Protein AF-A0A8U0QDJ1-F1 (afdb_monomer_lite)

Structure (mmCIF, N/CA/C/O backbone):
data_AF-A0A8U0QDJ1-F1
#
_entry.id   AF-A0A8U0QDJ1-F1
#
loop_
_atom_site.group_PDB
_atom_site.id
_atom_site.type_symbol
_atom_site.label_atom_id
_atom_site.label_alt_id
_atom_site.label_comp_id
_atom_site.label_asym_id
_atom_site.label_entity_id
_atom_site.label_seq_id
_atom_site.pdbx_PDB_ins_code
_atom_site.Cartn_x
_atom_site.Cartn_y
_atom_site.Cartn_z
_atom_site.occupancy
_atom_site.B_iso_or_equiv
_atom_site.auth_seq_id
_atom_site.auth_comp_id
_atom_site.auth_asym_id
_atom_site.auth_atom_id
_atom_site.pdbx_PDB_model_num
ATOM 1 N N . MET A 1 1 ? 39.108 39.562 35.657 1.00 38.69 1 MET A N 1
ATOM 2 C CA . MET A 1 1 ? 38.488 40.676 36.400 1.00 38.69 1 MET A CA 1
ATOM 3 C C . MET A 1 1 ? 37.030 40.335 36.586 1.00 38.69 1 MET A C 1
ATOM 5 O O . MET A 1 1 ? 36.325 40.160 35.603 1.00 38.69 1 MET A O 1
ATOM 9 N N . ALA A 1 2 ? 36.648 40.115 37.837 1.00 28.58 2 ALA A N 1
ATOM 10 C CA . ALA A 1 2 ? 35.286 39.839 38.248 1.00 28.58 2 ALA A CA 1
ATOM 11 C C . ALA A 1 2 ? 34.437 41.112 38.146 1.00 28.58 2 ALA A C 1
ATOM 13 O O . ALA A 1 2 ? 34.937 42.182 38.483 1.00 28.58 2 ALA A O 1
ATOM 14 N N . GLN A 1 3 ? 33.166 40.976 37.775 1.00 29.86 3 GLN A N 1
ATOM 15 C CA . GLN A 1 3 ? 32.087 41.656 38.486 1.00 29.86 3 GLN A CA 1
ATOM 16 C C . GLN A 1 3 ? 30.748 40.959 38.220 1.00 29.86 3 GLN A C 1
ATOM 18 O O . GLN A 1 3 ? 30.237 40.890 37.107 1.00 29.86 3 GLN A O 1
ATOM 23 N N . THR A 1 4 ? 30.252 40.400 39.314 1.00 30.34 4 THR A N 1
ATOM 24 C CA . THR A 1 4 ? 28.902 39.952 39.630 1.00 30.34 4 THR A CA 1
ATOM 25 C C . THR A 1 4 ? 27.844 41.020 39.362 1.00 30.34 4 THR A C 1
ATOM 27 O O . THR A 1 4 ? 28.075 42.198 39.622 1.00 30.34 4 THR A O 1
ATOM 30 N N . ASN A 1 5 ? 26.642 40.588 38.976 1.00 30.61 5 ASN A N 1
ATOM 31 C CA . ASN A 1 5 ? 25.417 41.192 39.496 1.00 30.61 5 ASN A CA 1
ATOM 32 C C . ASN A 1 5 ? 24.260 40.189 39.439 1.00 30.61 5 ASN A C 1
ATOM 34 O O . ASN A 1 5 ? 23.641 39.968 38.400 1.00 30.61 5 ASN A O 1
ATOM 38 N N . GLU A 1 6 ? 23.986 39.594 40.596 1.00 30.75 6 GLU A N 1
ATOM 39 C CA . GLU A 1 6 ? 22.695 39.009 40.932 1.00 30.75 6 GLU A CA 1
ATOM 40 C C . GLU A 1 6 ? 21.645 40.125 41.014 1.00 30.75 6 GLU A C 1
ATOM 42 O O . GLU A 1 6 ? 21.871 41.156 41.650 1.00 30.75 6 GLU A O 1
ATOM 47 N N . ARG A 1 7 ? 20.461 39.907 40.432 1.00 31.98 7 ARG A N 1
ATOM 48 C CA . ARG A 1 7 ? 19.235 40.591 40.860 1.00 31.98 7 ARG A CA 1
ATOM 49 C C . ARG A 1 7 ? 18.082 39.600 40.948 1.00 31.98 7 ARG A C 1
ATOM 51 O O . ARG A 1 7 ? 17.528 39.171 39.9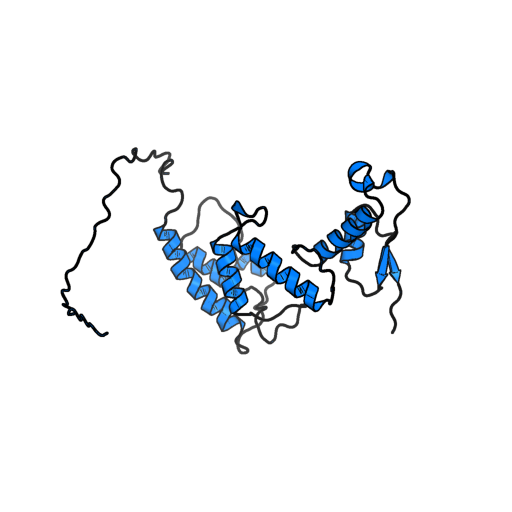45 1.00 31.98 7 ARG A O 1
ATOM 58 N N . GLN A 1 8 ? 17.814 39.255 42.204 1.00 30.45 8 GLN A N 1
ATOM 59 C CA . GLN A 1 8 ? 16.547 38.913 42.847 1.00 30.45 8 GLN A CA 1
ATOM 60 C C . GLN A 1 8 ? 15.345 38.578 41.955 1.00 30.45 8 GLN A C 1
ATOM 62 O O . GLN A 1 8 ? 14.732 39.427 41.311 1.00 30.45 8 GLN A O 1
ATOM 67 N N . ILE A 1 9 ? 14.961 37.313 42.097 1.00 30.19 9 ILE A N 1
ATOM 68 C CA . ILE A 1 9 ? 13.624 36.757 41.929 1.00 30.19 9 ILE A CA 1
ATOM 69 C C . ILE A 1 9 ? 12.673 37.497 42.879 1.00 30.19 9 ILE A C 1
ATOM 71 O O . ILE A 1 9 ? 12.895 37.486 44.087 1.00 30.19 9 ILE A O 1
ATOM 75 N N . ASN A 1 10 ? 11.612 38.101 42.342 1.00 28.48 10 ASN A N 1
ATOM 76 C CA . ASN A 1 10 ? 10.423 38.444 43.114 1.00 28.48 10 ASN A CA 1
ATOM 77 C C . ASN A 1 10 ? 9.193 37.858 42.422 1.00 28.48 10 ASN A C 1
ATOM 79 O O . ASN A 1 10 ? 8.868 38.178 41.280 1.00 28.48 10 ASN A O 1
ATOM 83 N N . ASP A 1 11 ? 8.554 36.977 43.173 1.00 30.64 11 ASP A N 1
ATOM 84 C CA . ASP A 1 11 ? 7.290 36.314 42.923 1.00 30.64 11 ASP A CA 1
ATOM 85 C C . ASP A 1 11 ? 6.138 37.328 43.022 1.00 30.64 11 ASP A C 1
ATOM 87 O O . ASP A 1 11 ? 6.005 38.024 44.027 1.00 30.64 11 ASP A O 1
ATOM 91 N N . THR A 1 12 ? 5.304 37.423 41.986 1.00 29.45 12 THR A N 1
ATOM 92 C CA . THR A 1 12 ? 3.925 37.916 42.123 1.00 29.45 12 THR A CA 1
ATOM 93 C C . THR A 1 12 ? 3.025 37.177 41.143 1.00 29.45 12 THR A C 1
ATOM 95 O O . THR A 1 12 ? 2.909 37.502 39.963 1.00 29.45 12 THR A O 1
ATOM 98 N N . SER A 1 13 ? 2.337 36.170 41.671 1.00 31.56 13 SER A N 1
ATOM 99 C CA . SER A 1 13 ? 1.092 35.674 41.101 1.00 31.56 13 SER A CA 1
ATOM 100 C C . SER A 1 13 ? 0.100 36.829 40.872 1.00 31.56 13 SER A C 1
ATOM 102 O O . SER A 1 13 ? -0.292 37.529 41.804 1.00 31.56 13 SER A O 1
ATOM 104 N N . SER A 1 14 ? -0.354 37.026 39.633 1.00 29.84 14 SER A N 1
ATOM 105 C CA . SER A 1 14 ? -1.680 37.593 39.384 1.00 29.84 14 SER A CA 1
ATOM 106 C C . SER A 1 14 ? -2.225 37.089 38.049 1.00 29.84 14 SER A C 1
ATOM 108 O O . SER A 1 14 ? -1.542 37.053 37.027 1.00 29.84 14 SER A O 1
ATOM 110 N N . LYS A 1 15 ? -3.465 36.609 38.109 1.00 38.62 15 LYS A N 1
ATOM 111 C CA . LYS A 1 15 ? -4.255 36.066 37.009 1.00 38.62 15 LYS A CA 1
ATOM 112 C C . LYS A 1 15 ? -4.403 37.109 35.897 1.00 38.62 15 LYS A C 1
ATOM 114 O O . LYS A 1 15 ? -4.993 38.157 36.131 1.00 38.62 15 LYS A O 1
ATOM 119 N N . ALA A 1 16 ? -3.985 36.771 34.682 1.00 29.72 16 ALA A N 1
ATOM 120 C CA . ALA A 1 16 ? -4.406 37.468 33.472 1.00 29.72 16 ALA A CA 1
ATOM 121 C C . ALA A 1 16 ? -5.150 36.479 32.568 1.00 29.72 16 ALA A C 1
ATOM 123 O O . ALA A 1 16 ? -4.574 35.831 31.699 1.00 29.72 16 ALA A O 1
ATOM 124 N N . SER A 1 17 ? -6.456 36.344 32.802 1.00 31.66 17 SER A N 1
ATOM 125 C CA . SER A 1 17 ? -7.388 35.810 31.812 1.00 31.66 17 SER A CA 1
ATOM 126 C C . SER A 1 17 ? -7.501 36.833 30.680 1.00 31.66 17 SER A C 1
ATOM 128 O O . SER A 1 17 ? -8.311 37.758 30.749 1.00 31.66 17 SER A O 1
ATOM 130 N N . ALA A 1 18 ? -6.655 36.712 29.660 1.00 31.53 18 ALA A N 1
ATOM 131 C CA . ALA A 1 18 ? -6.810 37.479 28.435 1.00 31.53 18 ALA A CA 1
ATOM 132 C C . ALA A 1 18 ? -8.007 36.907 27.659 1.00 31.53 18 ALA A C 1
ATOM 134 O O . ALA A 1 18 ? -7.906 35.869 27.008 1.00 31.53 18 ALA A O 1
ATOM 135 N N . SER A 1 19 ? -9.164 37.564 27.769 1.00 33.34 19 SER A N 1
ATOM 136 C CA . SER A 1 19 ? -10.301 37.310 26.889 1.00 33.34 19 SER A CA 1
ATOM 137 C C . SER A 1 19 ? -9.887 37.652 25.457 1.00 33.34 19 SER A C 1
ATOM 139 O O . SER A 1 19 ? -9.586 38.811 25.161 1.00 33.34 19 SER A O 1
ATOM 141 N N . LEU A 1 20 ? -9.865 36.654 24.576 1.00 35.28 20 LEU A N 1
ATOM 142 C CA . LEU A 1 20 ? -9.722 36.856 23.137 1.00 35.28 20 LEU A CA 1
ATOM 143 C C . LEU A 1 20 ? -10.878 37.743 22.659 1.00 35.28 20 LEU A C 1
ATOM 145 O O . LEU A 1 20 ? -12.039 37.341 22.697 1.00 35.28 20 LEU A O 1
ATOM 149 N N . ALA A 1 21 ? -10.557 38.973 22.265 1.00 36.38 21 ALA A N 1
ATOM 150 C CA . ALA A 1 21 ? -11.516 39.900 21.687 1.00 36.38 21 ALA A CA 1
ATOM 151 C C . ALA A 1 21 ? -12.054 39.328 20.366 1.00 36.38 21 ALA A C 1
ATOM 153 O O . ALA A 1 21 ? -11.279 38.958 19.482 1.00 36.38 21 ALA A O 1
ATOM 154 N N . GLU A 1 22 ? -13.380 39.256 20.228 1.00 37.47 22 GLU A N 1
ATOM 155 C CA . GLU A 1 22 ? -14.024 38.810 18.992 1.00 37.47 22 GLU A CA 1
ATOM 156 C C . GLU A 1 22 ? -13.718 39.774 17.829 1.00 37.47 22 GLU A C 1
ATOM 158 O O . GLU A 1 22 ? -13.806 40.998 17.996 1.00 37.47 22 GLU A O 1
ATOM 163 N N . PRO A 1 23 ? -13.390 39.266 16.627 1.00 40.38 23 PRO A N 1
ATOM 164 C CA . PRO A 1 23 ? -13.125 40.119 15.480 1.00 40.38 23 PRO A CA 1
ATOM 165 C C . PRO A 1 23 ? -14.422 40.805 15.024 1.00 40.38 23 PRO A C 1
ATOM 167 O O . PRO A 1 23 ? -15.365 40.165 14.552 1.00 40.38 23 PRO A O 1
ATOM 170 N N . LYS A 1 24 ? -14.456 42.137 15.153 1.00 44.75 24 LYS A N 1
ATOM 171 C CA . LYS A 1 24 ? -15.511 43.005 14.615 1.00 44.75 24 LYS A CA 1
ATOM 172 C C . LYS A 1 24 ? -15.538 42.895 13.087 1.00 44.75 24 LYS A C 1
ATOM 174 O O . LYS A 1 24 ? -14.598 43.332 12.430 1.00 44.75 24 LYS A O 1
ATOM 179 N N . GLY A 1 25 ? -16.625 42.348 12.534 1.00 52.59 25 GLY A N 1
ATOM 180 C CA . GLY A 1 25 ? -16.891 42.370 11.087 1.00 52.59 25 GLY A CA 1
ATOM 181 C C . GLY A 1 25 ? -17.417 41.083 10.442 1.00 52.59 25 GLY A C 1
ATOM 182 O O . GLY A 1 25 ? -17.258 40.925 9.233 1.00 52.59 25 GLY A O 1
ATOM 183 N N . LYS A 1 26 ? -18.037 40.148 11.176 1.00 52.38 26 LYS A N 1
ATOM 184 C CA . LYS A 1 26 ? -18.667 38.978 10.537 1.00 52.38 26 LYS A CA 1
ATOM 185 C C . LYS A 1 26 ? -19.961 39.398 9.828 1.00 52.38 26 LYS A C 1
ATOM 187 O O . LYS A 1 26 ? -20.890 39.880 10.471 1.00 52.38 26 LYS A O 1
ATOM 192 N N . ARG A 1 27 ? -20.018 39.221 8.499 1.00 60.12 27 ARG A N 1
ATOM 193 C CA . ARG A 1 27 ? -21.285 39.246 7.742 1.00 60.12 27 ARG A CA 1
ATOM 194 C C . ARG A 1 27 ? -22.266 38.270 8.418 1.00 60.12 27 ARG A C 1
ATOM 196 O O . ARG A 1 27 ? -21.812 37.213 8.861 1.00 60.12 27 ARG A O 1
ATOM 203 N N . PRO A 1 28 ? -23.566 38.595 8.518 1.00 65.88 28 PRO A N 1
ATOM 204 C CA . PRO A 1 28 ? -24.535 37.689 9.122 1.00 65.88 28 PRO A CA 1
ATOM 205 C C . PRO A 1 28 ? -24.526 36.332 8.394 1.00 65.88 28 PRO A C 1
ATOM 207 O O . PRO A 1 28 ? -24.300 36.300 7.177 1.00 65.88 28 PRO A O 1
ATOM 210 N N . PRO A 1 29 ? -24.721 35.214 9.118 1.00 67.38 29 PRO A N 1
ATOM 211 C CA . PRO A 1 29 ? -24.757 33.886 8.519 1.00 67.38 29 PRO A CA 1
ATOM 212 C C . PRO A 1 29 ? -25.844 33.839 7.440 1.00 67.38 29 PRO A C 1
ATOM 214 O O . PRO A 1 29 ? -27.005 34.140 7.711 1.00 67.38 29 PRO A O 1
ATOM 217 N N . VAL A 1 30 ? -25.465 33.487 6.208 1.00 78.75 30 VAL A N 1
ATOM 218 C CA . VAL A 1 30 ? -26.450 33.164 5.170 1.00 78.75 30 VAL A CA 1
ATOM 219 C C . VAL A 1 30 ? -26.949 31.765 5.471 1.00 78.75 30 VAL A C 1
ATOM 221 O O . VAL A 1 30 ? -26.174 30.811 5.432 1.00 78.75 30 VAL A O 1
ATOM 224 N N . LEU A 1 31 ? -28.228 31.680 5.816 1.00 74.19 31 LEU A N 1
ATOM 225 C CA . LEU A 1 31 ? -28.931 30.435 6.070 1.00 74.19 31 LEU A CA 1
ATOM 226 C C . LEU A 1 31 ? -29.759 30.091 4.836 1.00 74.19 31 LEU A C 1
ATOM 228 O O . LEU A 1 31 ? -30.580 30.900 4.403 1.00 74.19 31 LEU A O 1
ATOM 232 N N . VAL A 1 32 ? -29.553 28.899 4.289 1.00 69.25 32 VAL A N 1
ATOM 233 C CA . VAL A 1 32 ? -30.436 28.300 3.282 1.00 69.25 32 VAL A CA 1
ATOM 234 C C . VAL A 1 32 ? -30.860 26.951 3.836 1.00 69.25 32 VAL A C 1
ATOM 236 O O . VAL A 1 32 ? -30.006 26.147 4.197 1.00 69.25 32 VAL A O 1
ATOM 239 N N . ASP A 1 33 ? -32.167 26.760 4.019 1.00 75.81 33 ASP A N 1
ATOM 240 C CA . ASP A 1 33 ? -32.758 25.536 4.583 1.00 75.81 33 ASP A CA 1
ATOM 241 C C . ASP A 1 33 ? -32.146 25.097 5.931 1.00 75.81 33 ASP A C 1
ATOM 243 O O . ASP A 1 33 ? -31.997 23.915 6.225 1.00 75.81 33 ASP A O 1
ATOM 247 N N . GLY A 1 34 ? -31.768 26.069 6.773 1.00 66.00 34 GLY A N 1
ATOM 248 C CA . GLY A 1 34 ? -31.15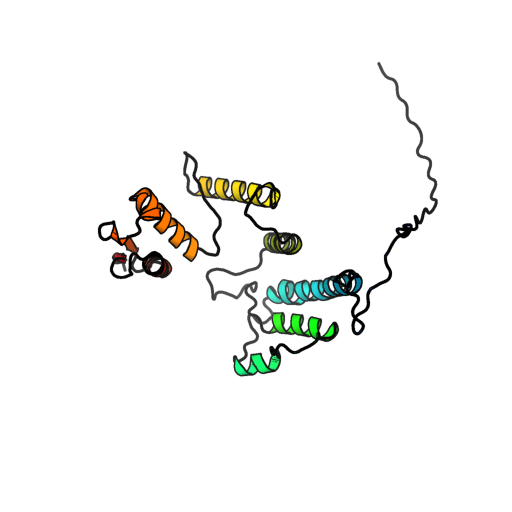3 25.825 8.087 1.00 66.00 34 GLY A CA 1
ATOM 249 C C . GLY A 1 34 ? -29.639 25.582 8.059 1.00 66.00 34 GLY A C 1
ATOM 250 O O . GLY A 1 34 ? -29.026 25.469 9.119 1.00 66.00 34 GLY A O 1
ATOM 251 N N . VAL A 1 35 ? -29.012 25.571 6.880 1.00 63.59 35 VAL A N 1
ATOM 252 C CA . VAL A 1 35 ? -27.567 25.378 6.708 1.00 63.59 35 VAL A CA 1
ATOM 253 C C . VAL A 1 35 ? -26.865 26.725 6.573 1.00 63.59 35 VAL A C 1
ATOM 255 O O . VAL A 1 35 ? -27.237 27.559 5.746 1.00 63.59 35 VAL A O 1
ATOM 258 N N . THR A 1 36 ? -25.821 26.948 7.379 1.00 71.00 36 THR A N 1
ATOM 259 C CA . THR A 1 36 ? -25.014 28.173 7.301 1.00 71.00 36 THR A CA 1
ATOM 260 C C . THR A 1 36 ? -24.022 28.077 6.142 1.00 71.00 36 THR A C 1
ATOM 262 O O . THR A 1 36 ? -22.965 27.471 6.276 1.00 71.00 36 THR A O 1
ATOM 265 N N . LEU A 1 37 ? -24.326 28.723 5.016 1.00 75.69 37 LEU A N 1
ATOM 266 C CA . LEU A 1 37 ? -23.497 28.688 3.802 1.00 75.69 37 LEU A CA 1
ATOM 267 C C . LEU A 1 37 ? -22.189 29.485 3.918 1.00 75.69 37 LEU A C 1
ATOM 269 O O . LEU A 1 37 ? -21.242 29.238 3.178 1.00 75.69 37 LEU A O 1
ATOM 273 N N . ASN A 1 38 ? -22.127 30.434 4.854 1.00 75.25 38 ASN A N 1
ATOM 274 C CA . ASN A 1 38 ? -20.967 31.313 5.055 1.00 75.25 38 ASN A CA 1
ATOM 275 C C . ASN A 1 38 ? -20.217 31.011 6.365 1.00 75.25 38 ASN A C 1
ATOM 277 O O . ASN A 1 38 ? -19.445 31.845 6.843 1.00 75.25 38 ASN A O 1
ATOM 281 N N . GLY A 1 39 ? -20.533 29.884 7.004 1.00 65.56 39 GLY A N 1
ATOM 282 C CA . GLY A 1 39 ? -19.961 29.453 8.276 1.00 65.56 39 GLY A CA 1
ATOM 283 C C . GLY A 1 39 ? -18.760 28.535 8.060 1.00 65.56 39 GLY A C 1
ATOM 284 O O . GLY A 1 39 ? -18.516 28.106 6.932 1.00 65.56 39 GLY A O 1
ATOM 285 N N . PRO A 1 40 ? -17.988 28.224 9.115 1.00 64.88 40 PRO A N 1
ATOM 286 C CA . PRO A 1 40 ? -17.016 27.141 9.029 1.00 64.88 40 PRO A CA 1
ATOM 287 C C . PRO A 1 40 ? -17.740 25.853 8.614 1.00 64.88 40 PRO A C 1
ATOM 289 O O . PRO A 1 40 ? -18.789 25.523 9.160 1.00 64.88 40 PRO A O 1
ATOM 292 N N . THR A 1 41 ? -17.182 25.139 7.639 1.00 68.94 41 THR A N 1
ATOM 293 C CA . THR A 1 41 ? -17.747 23.890 7.099 1.00 68.94 41 THR A CA 1
ATOM 294 C C . THR A 1 41 ? -17.689 22.720 8.083 1.00 68.94 41 THR A C 1
ATOM 296 O O . THR A 1 41 ? -18.269 21.675 7.812 1.00 68.94 41 THR A O 1
ATOM 299 N N . LEU A 1 42 ? -16.990 22.883 9.210 1.00 78.06 42 LEU A N 1
ATOM 300 C CA . LEU A 1 42 ? -16.806 21.877 10.250 1.00 78.06 42 LEU A CA 1
ATOM 301 C C . LEU A 1 42 ? -17.120 22.483 11.622 1.00 78.06 42 LEU A C 1
ATOM 303 O O . LEU A 1 42 ? -16.590 23.547 11.962 1.00 78.06 42 LEU A O 1
ATOM 307 N N . ASP A 1 43 ? -17.923 21.787 12.428 1.00 84.12 43 ASP A N 1
ATOM 308 C CA . ASP A 1 43 ? -18.013 22.078 13.858 1.00 84.12 43 ASP A CA 1
ATOM 309 C C . ASP A 1 43 ? -16.745 21.562 14.552 1.00 84.12 43 ASP A C 1
ATOM 311 O O . ASP A 1 43 ? -16.527 20.361 14.724 1.00 84.12 43 ASP A O 1
ATOM 315 N N . ILE A 1 44 ? -15.876 22.498 14.936 1.00 85.69 44 ILE A N 1
ATOM 316 C CA . ILE A 1 44 ? -14.584 22.200 15.562 1.00 85.69 44 ILE A CA 1
ATOM 317 C C . ILE A 1 44 ? -14.770 21.459 16.894 1.00 85.69 44 ILE A C 1
ATOM 319 O O . ILE A 1 44 ? -13.970 20.586 17.217 1.00 85.69 44 ILE A O 1
ATOM 323 N N . ARG A 1 45 ? -15.820 21.767 17.667 1.00 87.12 45 ARG A N 1
ATOM 324 C CA . ARG A 1 45 ? -16.035 21.143 18.982 1.00 87.12 45 ARG A CA 1
ATOM 325 C C . ARG A 1 45 ? -16.472 19.695 18.838 1.00 87.12 45 ARG A C 1
ATOM 327 O O . ARG A 1 45 ? -15.989 18.844 19.583 1.00 87.12 45 ARG A O 1
ATOM 334 N N . GLU A 1 46 ? -17.356 19.416 17.883 1.00 88.00 46 GLU A N 1
ATOM 335 C CA . GLU A 1 46 ? -17.764 18.043 17.575 1.00 88.00 46 GLU A CA 1
ATOM 336 C C . GLU A 1 46 ? -16.576 17.224 17.056 1.00 88.00 46 GLU A C 1
ATOM 338 O O . GLU A 1 46 ? -16.337 16.117 17.540 1.00 88.00 46 GLU A O 1
ATOM 343 N N . ALA A 1 47 ? -15.763 17.799 16.162 1.00 89.75 47 ALA A N 1
ATOM 344 C CA . ALA A 1 47 ? -14.552 17.151 15.661 1.00 89.75 47 ALA A CA 1
ATOM 345 C C . ALA A 1 47 ? -13.541 16.842 16.783 1.00 89.75 47 ALA A C 1
ATOM 347 O O . ALA A 1 47 ? -13.028 15.725 16.873 1.00 89.75 47 ALA A O 1
ATOM 348 N N . GLU A 1 48 ? -13.282 17.798 17.681 1.00 93.19 48 GLU A N 1
ATOM 349 C CA . GLU A 1 48 ? -12.417 17.586 18.847 1.00 93.19 48 GLU A CA 1
ATOM 350 C C . GLU A 1 48 ? -12.964 16.512 19.795 1.00 93.19 48 GLU A C 1
ATOM 352 O O . GLU A 1 48 ? -12.190 15.712 20.326 1.00 93.19 48 GLU A O 1
ATOM 357 N N . SER A 1 49 ? -14.283 16.480 20.018 1.00 94.88 49 SER A N 1
ATOM 358 C CA . SER A 1 49 ? -14.918 15.445 20.839 1.00 94.88 49 SER A CA 1
ATOM 359 C C . SER A 1 49 ? -14.745 14.067 20.212 1.00 94.88 49 SER A C 1
ATOM 361 O O . SER A 1 49 ? -14.383 13.121 20.906 1.00 94.88 49 SER A O 1
ATOM 363 N N . PHE A 1 50 ? -14.941 13.949 18.898 1.00 96.19 50 PHE A N 1
ATOM 364 C CA . PHE A 1 50 ? -14.762 12.685 18.191 1.00 96.19 50 PHE A CA 1
ATOM 365 C C . PHE A 1 50 ? -13.334 12.160 18.298 1.00 96.19 50 PHE A C 1
ATOM 367 O O . PHE A 1 50 ? -13.137 11.011 18.688 1.00 96.19 50 PHE A O 1
ATOM 374 N N . LEU A 1 51 ? -12.331 13.001 18.042 1.00 96.31 51 LEU A N 1
ATOM 375 C CA . LEU A 1 51 ? -10.930 12.594 18.171 1.00 96.31 51 LEU A CA 1
ATOM 376 C C . LEU A 1 51 ? -10.586 12.170 19.605 1.00 96.31 51 LEU A C 1
ATOM 378 O O . LEU A 1 51 ? -9.902 11.165 19.808 1.00 96.31 51 LEU A O 1
ATOM 382 N N . ARG A 1 52 ? -11.087 12.905 20.605 1.00 97.12 52 ARG A N 1
ATOM 383 C CA . ARG A 1 52 ? -10.882 12.595 22.026 1.00 97.12 52 ARG A CA 1
ATOM 384 C C . ARG A 1 52 ? -11.470 11.244 22.418 1.00 97.12 52 ARG A C 1
ATOM 386 O O . ARG A 1 52 ? -10.839 10.531 23.194 1.00 97.12 52 ARG A O 1
ATOM 393 N N . ASP A 1 53 ? -12.637 10.902 21.883 1.00 98.00 53 ASP A N 1
ATOM 394 C CA . ASP A 1 53 ? -13.360 9.687 22.253 1.00 98.00 53 ASP A CA 1
ATOM 395 C C . ASP A 1 53 ? -12.922 8.469 21.425 1.00 98.00 53 ASP A C 1
ATOM 397 O O . ASP A 1 53 ? -12.880 7.356 21.948 1.00 98.00 53 ASP A O 1
ATOM 401 N N . ALA A 1 54 ? -12.547 8.660 20.157 1.00 98.00 54 ALA A N 1
ATOM 402 C CA . ALA A 1 54 ? -12.130 7.585 19.257 1.00 98.00 54 ALA A CA 1
ATOM 403 C C . ALA A 1 54 ? -10.684 7.121 19.501 1.00 98.00 54 ALA A C 1
ATOM 405 O O . ALA A 1 54 ? -10.398 5.927 19.402 1.00 98.00 54 ALA A O 1
ATOM 406 N N . MET A 1 55 ? -9.762 8.023 19.859 1.00 97.69 55 MET A N 1
ATOM 407 C CA . MET A 1 55 ? -8.357 7.650 20.087 1.00 97.69 55 MET A CA 1
ATOM 408 C C . MET A 1 55 ? -8.175 6.597 21.196 1.00 97.69 55 MET A C 1
ATOM 410 O O . MET A 1 55 ? -7.458 5.622 20.960 1.00 97.69 55 MET A O 1
ATOM 414 N N . PRO A 1 56 ? -8.838 6.694 22.367 1.00 97.88 56 PRO A N 1
ATOM 415 C CA . PRO A 1 56 ? -8.811 5.633 23.373 1.00 97.88 56 PRO A CA 1
ATOM 416 C C . PRO A 1 56 ? -9.282 4.274 22.843 1.00 97.88 56 PRO A C 1
ATOM 418 O O . PRO A 1 56 ? -8.691 3.258 23.195 1.00 97.88 56 PRO A O 1
ATOM 421 N N . ILE A 1 57 ? -10.286 4.250 21.956 1.00 98.19 57 ILE A N 1
ATOM 422 C CA . ILE A 1 57 ? -10.781 3.015 21.324 1.00 98.19 57 ILE A CA 1
ATOM 423 C C . ILE A 1 57 ? -9.681 2.367 20.492 1.00 98.19 57 ILE A C 1
ATOM 425 O O . ILE A 1 57 ? -9.447 1.169 20.611 1.00 98.19 57 ILE A O 1
ATOM 429 N N . ILE A 1 58 ? -8.991 3.155 19.667 1.00 97.25 58 ILE A N 1
ATOM 430 C CA . ILE A 1 58 ? -7.886 2.664 18.837 1.00 97.25 58 ILE A CA 1
ATOM 431 C C . ILE A 1 58 ? -6.776 2.099 19.727 1.00 97.25 58 ILE A C 1
ATOM 433 O O . ILE A 1 58 ? -6.314 0.981 19.502 1.00 97.25 58 ILE A O 1
ATOM 437 N N . MET A 1 59 ? -6.371 2.842 20.759 1.00 97.56 59 MET A N 1
ATOM 438 C CA . MET A 1 59 ? -5.301 2.406 21.655 1.00 97.56 59 MET A CA 1
ATOM 439 C C . MET A 1 59 ? -5.669 1.114 22.394 1.00 97.56 59 MET A C 1
ATOM 441 O O . MET A 1 59 ? -4.874 0.181 22.438 1.00 97.56 59 MET A O 1
ATOM 445 N N . GLU A 1 60 ? -6.876 1.017 22.942 1.00 97.25 60 GLU A N 1
ATOM 446 C CA . GLU A 1 60 ? -7.304 -0.174 23.675 1.00 97.25 60 GLU A CA 1
ATOM 447 C C . GLU A 1 60 ? -7.525 -1.381 22.752 1.00 97.25 60 GLU A C 1
ATOM 449 O O . GLU A 1 60 ? -6.929 -2.440 22.956 1.00 97.25 60 GLU A O 1
ATOM 454 N N . GLU A 1 61 ? -8.361 -1.225 21.725 1.00 96.88 61 GLU A N 1
ATOM 455 C CA . GLU A 1 61 ? -8.877 -2.340 20.924 1.00 96.88 61 GLU A CA 1
ATOM 456 C C . GLU A 1 61 ? -7.939 -2.745 19.780 1.00 96.88 61 GLU A C 1
ATOM 458 O O . GLU A 1 61 ? -7.831 -3.929 19.454 1.00 96.88 61 GLU A O 1
ATOM 463 N N . ALA A 1 62 ? -7.260 -1.781 19.149 1.00 96.44 62 ALA A N 1
ATOM 464 C CA . ALA A 1 62 ? -6.432 -2.028 17.966 1.00 96.44 62 ALA A CA 1
ATOM 465 C C . ALA A 1 62 ? -4.928 -2.110 18.268 1.00 96.44 62 ALA A C 1
ATOM 467 O O . ALA A 1 62 ? -4.194 -2.677 17.459 1.00 96.44 62 ALA A O 1
ATOM 468 N N . VAL A 1 63 ? -4.466 -1.577 19.405 1.00 96.19 63 VAL A N 1
ATOM 469 C CA . VAL A 1 63 ? -3.044 -1.594 19.790 1.00 96.19 63 VAL A CA 1
ATOM 470 C C . VAL A 1 63 ? -2.791 -2.579 20.931 1.00 96.19 63 VAL A C 1
ATOM 472 O O . VAL A 1 63 ? -2.068 -3.560 20.746 1.00 96.19 63 VAL A O 1
ATOM 475 N N . TRP A 1 64 ? -3.410 -2.377 22.098 1.00 96.12 64 TRP A N 1
ATOM 476 C CA . TRP A 1 64 ? -3.113 -3.194 23.280 1.00 96.12 64 TRP A CA 1
ATOM 477 C C . TRP A 1 64 ? -3.703 -4.598 23.183 1.00 96.12 64 TRP A C 1
ATOM 479 O O . TRP A 1 64 ? -2.956 -5.573 23.213 1.00 96.12 64 TRP A O 1
ATOM 489 N N . LYS A 1 65 ? -5.017 -4.726 22.968 1.00 96.31 65 LYS A N 1
ATOM 490 C CA . LYS A 1 65 ? -5.659 -6.044 22.814 1.00 96.31 65 LYS A CA 1
ATOM 491 C C . LYS A 1 65 ? -5.149 -6.803 21.594 1.00 96.31 65 LYS A C 1
ATOM 493 O O . LYS A 1 65 ? -4.990 -8.015 21.639 1.00 96.31 65 LYS A O 1
ATOM 498 N N . ALA A 1 66 ? -4.827 -6.097 20.510 1.00 93.44 66 ALA A N 1
ATOM 499 C CA . ALA A 1 66 ? -4.328 -6.721 19.288 1.00 93.44 66 ALA A CA 1
ATOM 500 C C . ALA A 1 66 ? -2.978 -7.433 19.463 1.00 93.44 66 ALA A C 1
ATOM 502 O O . ALA A 1 66 ? -2.656 -8.293 18.647 1.00 93.44 66 ALA A O 1
ATOM 503 N N . THR A 1 67 ? -2.193 -7.072 20.482 1.00 93.50 67 THR A N 1
ATOM 504 C CA . THR A 1 67 ? -0.882 -7.672 20.766 1.00 93.50 67 THR A CA 1
ATOM 505 C C . THR A 1 67 ? -0.902 -8.638 21.961 1.00 93.50 67 THR A C 1
ATOM 507 O O . THR A 1 67 ? 0.096 -9.323 22.193 1.00 93.50 67 THR A O 1
ATOM 510 N N . ASP A 1 68 ? -2.026 -8.759 22.680 1.00 96.69 68 ASP A N 1
ATOM 511 C CA . ASP A 1 68 ? -2.204 -9.728 23.769 1.00 96.69 68 ASP A CA 1
ATOM 512 C C . ASP A 1 68 ? -2.489 -11.130 23.214 1.00 96.69 68 ASP A C 1
ATOM 514 O O . ASP A 1 68 ? -3.497 -11.370 22.558 1.00 96.69 68 ASP A O 1
ATOM 518 N N . ILE A 1 69 ? -1.624 -12.089 23.544 1.00 97.12 69 ILE A N 1
ATOM 519 C CA . ILE A 1 69 ? -1.738 -13.491 23.121 1.00 97.12 69 ILE A CA 1
ATOM 520 C C . ILE A 1 69 ? -2.991 -14.213 23.643 1.00 97.12 69 ILE A C 1
ATOM 522 O O . ILE A 1 69 ? -3.284 -15.319 23.187 1.00 97.12 69 ILE A O 1
ATOM 526 N N . LYS A 1 70 ? -3.684 -13.649 24.640 1.00 97.88 70 LYS A N 1
ATOM 527 C CA . LYS A 1 70 ? -4.943 -14.190 25.175 1.00 97.88 70 LYS A CA 1
ATOM 528 C C . LYS A 1 70 ? -6.156 -13.797 24.334 1.00 97.88 70 LYS A C 1
ATOM 530 O O . LYS A 1 70 ? -7.213 -14.410 24.487 1.00 97.88 70 LYS A O 1
ATOM 535 N N . GLU A 1 71 ? -6.014 -12.791 23.478 1.00 98.12 71 GLU A N 1
ATOM 536 C CA . GLU A 1 71 ? -7.060 -12.335 22.573 1.00 98.12 71 GLU A CA 1
ATOM 537 C C . GLU A 1 71 ? -7.100 -13.176 21.289 1.00 98.12 71 GLU A C 1
ATOM 539 O O . GLU A 1 71 ? -6.231 -13.999 20.995 1.00 98.12 71 GLU A O 1
ATOM 544 N N . LYS A 1 72 ? -8.165 -13.007 20.500 1.00 98.06 72 LYS A N 1
ATOM 545 C CA . LYS A 1 72 ? -8.292 -13.696 19.209 1.00 98.06 72 LYS A CA 1
ATOM 546 C C . LYS A 1 72 ? -7.509 -12.956 18.124 1.00 98.06 72 LYS A C 1
ATOM 548 O O . LYS A 1 72 ? -7.715 -11.764 17.916 1.00 98.06 72 LYS A O 1
ATOM 553 N N . VAL A 1 73 ? -6.746 -13.696 17.311 1.00 98.38 73 VAL A N 1
ATOM 554 C CA . VAL A 1 73 ? -6.122 -13.154 16.082 1.00 98.38 73 VAL A CA 1
ATOM 555 C C . VAL A 1 73 ? -7.174 -12.619 15.101 1.00 98.38 73 VAL A C 1
ATOM 557 O O . VAL A 1 73 ? -6.960 -11.610 14.430 1.00 98.38 73 VAL A O 1
ATOM 560 N N . CYS A 1 74 ? -8.330 -13.280 15.008 1.00 97.88 74 CYS A N 1
ATOM 561 C CA . CYS A 1 74 ? -9.472 -12.803 14.232 1.00 97.88 74 CYS A CA 1
ATOM 562 C C . CYS A 1 74 ? -10.800 -13.320 14.807 1.00 97.88 74 CYS A C 1
ATOM 564 O O . CYS A 1 74 ? -10.880 -14.438 15.322 1.00 97.88 74 CYS A O 1
ATOM 566 N N . GLU A 1 75 ? -11.857 -12.514 14.695 1.00 98.00 75 GLU A N 1
ATOM 567 C CA . GLU A 1 75 ? -13.234 -12.944 14.954 1.00 98.00 75 GLU A CA 1
ATOM 568 C C . GLU A 1 75 ? -13.926 -13.236 13.619 1.00 98.00 75 GLU A C 1
ATOM 570 O O . GLU A 1 75 ? -14.594 -12.380 13.044 1.00 98.00 75 GLU A O 1
ATOM 575 N N . TRP A 1 76 ? -13.717 -14.449 13.101 1.00 98.31 76 TRP A N 1
ATOM 576 C CA . TRP A 1 76 ? -14.226 -14.848 11.790 1.00 98.31 76 TRP A CA 1
ATOM 577 C C . TRP A 1 76 ? -15.757 -14.764 11.685 1.00 98.31 76 TRP A C 1
ATOM 579 O O . TRP A 1 76 ? -16.486 -15.260 12.549 1.00 98.31 76 TRP A O 1
ATOM 589 N N . ARG A 1 77 ? -16.227 -14.198 10.569 1.00 97.94 77 ARG A N 1
ATOM 590 C CA . ARG A 1 77 ? -17.619 -14.175 10.101 1.00 97.94 77 ARG A CA 1
ATOM 591 C C . ARG A 1 77 ? -17.621 -14.403 8.590 1.00 97.94 77 ARG A C 1
ATOM 593 O O . ARG A 1 77 ? -16.672 -14.014 7.913 1.00 97.94 77 ARG A O 1
ATOM 600 N N . SER A 1 78 ? -18.677 -15.017 8.061 1.00 98.19 78 SER A N 1
ATOM 601 C CA . SER A 1 78 ? -18.877 -15.050 6.602 1.00 98.19 78 SER A CA 1
ATOM 602 C C . SER A 1 78 ? -19.124 -13.635 6.049 1.00 98.19 78 SER A C 1
ATOM 604 O O . SER A 1 78 ? -19.579 -12.770 6.805 1.00 98.19 78 SER A O 1
ATOM 606 N N . PRO A 1 79 ? -18.859 -13.376 4.753 1.00 98.19 79 PRO A N 1
ATOM 607 C CA . PRO A 1 79 ? -19.143 -12.080 4.137 1.00 98.19 79 PRO A CA 1
ATOM 608 C C . PRO A 1 79 ? -20.596 -11.627 4.310 1.00 98.19 79 PRO A C 1
ATOM 610 O O . PRO A 1 79 ? -20.840 -10.445 4.531 1.00 98.19 79 PRO A O 1
ATOM 613 N N . GLU A 1 80 ? -21.553 -12.552 4.242 1.00 97.31 80 GLU A N 1
ATOM 614 C CA . GLU A 1 80 ? -22.981 -12.276 4.416 1.00 97.31 80 GLU A CA 1
ATOM 615 C C . GLU A 1 80 ? -23.270 -11.819 5.849 1.00 97.31 80 GLU A C 1
ATOM 617 O O . GLU A 1 80 ? -23.800 -10.732 6.053 1.00 97.31 80 GLU A O 1
ATOM 622 N N . GLN A 1 81 ? -22.805 -12.580 6.845 1.00 97.81 81 GLN A N 1
ATOM 623 C CA . GLN A 1 81 ? -22.954 -12.210 8.257 1.00 97.81 81 GLN A CA 1
ATOM 624 C C . GLN A 1 81 ? -22.278 -10.877 8.582 1.00 97.81 81 GLN A C 1
ATOM 626 O O . GLN A 1 81 ? -22.793 -10.106 9.386 1.00 97.81 81 GLN A O 1
ATOM 631 N N . LEU A 1 82 ? -21.105 -10.607 8.003 1.00 97.69 82 LEU A N 1
ATOM 632 C CA . LEU A 1 82 ? -20.364 -9.387 8.300 1.00 97.69 82 LEU A CA 1
ATOM 633 C C . LEU A 1 82 ? -21.032 -8.146 7.692 1.00 97.69 82 LEU A C 1
ATOM 635 O O . LEU A 1 82 ? -21.017 -7.095 8.323 1.00 97.69 82 LEU A O 1
ATOM 639 N N . LYS A 1 83 ? -21.658 -8.264 6.514 1.00 97.06 83 LYS A N 1
ATOM 640 C CA . LYS A 1 83 ? -22.470 -7.180 5.934 1.00 97.06 83 LYS A CA 1
ATOM 641 C C . LYS A 1 83 ? -23.636 -6.808 6.846 1.00 97.06 83 LYS A C 1
ATOM 643 O O . LYS A 1 83 ? -23.833 -5.621 7.091 1.00 97.06 83 LYS A O 1
ATOM 648 N N . ASP A 1 84 ? -24.338 -7.808 7.376 1.00 95.94 84 ASP A N 1
ATOM 649 C CA . ASP A 1 84 ? -25.459 -7.593 8.297 1.00 95.94 84 ASP A CA 1
ATOM 650 C C . ASP A 1 84 ? -24.992 -6.953 9.613 1.00 95.94 84 ASP A C 1
ATOM 652 O O . ASP A 1 84 ? -25.646 -6.057 10.138 1.00 95.94 84 ASP A O 1
ATOM 656 N N . LEU A 1 85 ? -23.839 -7.384 10.139 1.00 96.75 85 LEU A N 1
ATOM 657 C CA . LEU A 1 85 ? -23.268 -6.849 11.379 1.00 96.75 85 LEU A CA 1
ATOM 658 C C . LEU A 1 85 ? -22.753 -5.412 11.241 1.00 96.75 85 LEU A C 1
ATOM 660 O O . LEU A 1 85 ? -22.796 -4.666 12.214 1.00 96.75 85 LEU A O 1
ATOM 664 N N . LEU A 1 86 ? -22.214 -5.047 10.075 1.00 97.19 86 LEU A N 1
ATOM 665 C CA . LEU A 1 86 ? -21.571 -3.749 9.869 1.00 97.19 86 LEU A CA 1
ATOM 666 C C . LEU A 1 86 ? -22.504 -2.673 9.317 1.00 97.19 86 LEU A C 1
ATOM 668 O O . LEU A 1 86 ? -22.119 -1.510 9.376 1.00 97.19 86 LEU A O 1
ATOM 672 N N . ASP A 1 87 ? -23.669 -3.034 8.764 1.00 95.38 87 ASP A N 1
ATOM 673 C CA . ASP A 1 87 ? -24.614 -2.101 8.132 1.00 95.38 87 ASP A CA 1
ATOM 674 C C . ASP A 1 87 ? -23.896 -1.068 7.237 1.00 95.38 87 ASP A C 1
ATOM 676 O O . ASP A 1 87 ? -23.815 0.118 7.553 1.00 95.38 87 ASP A O 1
ATOM 680 N N . LEU A 1 88 ? -23.281 -1.544 6.151 1.00 96.06 88 LEU A N 1
ATOM 681 C CA . LEU A 1 88 ? -22.415 -0.733 5.278 1.00 96.06 88 LEU A CA 1
ATOM 682 C C . LEU A 1 88 ? -23.182 0.105 4.237 1.00 96.06 88 LEU A C 1
ATOM 684 O O . LEU A 1 88 ? -22.567 0.676 3.335 1.00 96.06 88 LEU A O 1
ATOM 688 N N . GLU A 1 89 ? -24.512 0.146 4.308 1.00 96.06 89 GLU A N 1
ATOM 689 C CA . GLU A 1 89 ? -25.326 0.943 3.392 1.00 96.06 89 GLU A CA 1
ATOM 690 C C . GLU A 1 89 ? -25.167 2.437 3.704 1.00 96.06 89 GLU A C 1
ATOM 692 O O . GLU A 1 89 ? -25.452 2.899 4.809 1.00 96.06 89 GLU A O 1
ATOM 697 N N . LEU A 1 90 ? -24.726 3.206 2.708 1.00 96.62 90 LEU A N 1
ATOM 698 C CA . LEU A 1 90 ? -24.604 4.656 2.812 1.00 96.62 90 LEU A CA 1
ATOM 699 C C . LEU A 1 90 ? -25.951 5.305 2.490 1.00 96.62 90 LEU A C 1
ATOM 701 O O . LEU A 1 90 ? -26.513 5.078 1.419 1.00 96.62 90 LEU A O 1
ATOM 705 N N . ARG A 1 91 ? -26.454 6.115 3.422 1.00 95.19 91 ARG A N 1
ATOM 706 C CA . ARG A 1 91 ? -27.781 6.740 3.358 1.00 95.19 91 ARG A CA 1
ATOM 707 C C . ARG A 1 91 ? -27.661 8.261 3.315 1.00 95.19 91 ARG A C 1
ATOM 709 O O . ARG A 1 91 ? -26.591 8.816 3.554 1.00 95.19 91 ARG A O 1
ATOM 716 N N . GLU A 1 92 ? -28.765 8.933 3.002 1.00 94.94 92 GLU A N 1
ATOM 717 C CA . GLU A 1 92 ? -28.850 10.387 3.137 1.00 94.94 92 GLU A CA 1
ATOM 718 C C . GLU A 1 92 ? -28.821 10.784 4.622 1.00 94.94 92 GLU A C 1
ATOM 720 O O . GLU A 1 92 ? -29.544 10.215 5.441 1.00 94.94 92 GLU A O 1
ATOM 725 N N . GLY A 1 93 ? -27.995 11.776 4.962 1.00 92.12 93 GLY A N 1
ATOM 726 C CA . GLY A 1 93 ? -27.782 12.226 6.340 1.00 92.12 93 GLY A CA 1
ATOM 727 C C . GLY A 1 93 ? -26.594 11.556 7.039 1.00 92.12 93 GLY A C 1
ATOM 728 O O . GLY A 1 93 ? -25.987 10.615 6.535 1.00 92.12 93 GLY A O 1
ATOM 729 N N . GLY A 1 94 ? -26.227 12.101 8.199 1.00 92.56 94 GLY A N 1
ATOM 730 C CA . GLY A 1 94 ? -25.183 11.551 9.063 1.00 92.56 94 GLY A CA 1
ATOM 731 C C . GLY A 1 94 ? -25.756 10.673 10.172 1.00 92.56 94 GLY A C 1
ATOM 732 O O . GLY A 1 94 ? -26.967 10.603 10.378 1.00 92.56 94 GLY A O 1
ATOM 733 N N . GLU A 1 95 ? -24.866 10.048 10.931 1.00 95.19 95 GLU A N 1
ATOM 734 C CA . GLU A 1 95 ? -25.229 9.322 12.144 1.00 95.19 95 GLU A CA 1
ATOM 735 C C . GLU A 1 95 ? -24.805 10.074 13.397 1.00 95.19 95 GLU A C 1
ATOM 737 O O . GLU A 1 95 ? -23.959 10.968 13.365 1.00 95.19 95 GLU A O 1
ATOM 742 N N . THR A 1 96 ? -25.380 9.683 14.529 1.00 95.19 96 THR A N 1
ATOM 743 C CA . THR A 1 96 ? -25.013 10.263 15.818 1.00 95.19 96 THR A CA 1
ATOM 744 C C . THR A 1 96 ? -23.606 9.836 16.243 1.00 95.19 96 THR A C 1
ATOM 746 O O . THR A 1 96 ? -23.131 8.746 15.921 1.00 95.19 96 THR A O 1
ATOM 749 N N . HIS A 1 97 ? -22.953 10.671 17.050 1.00 95.56 97 HIS A N 1
ATOM 750 C CA . HIS A 1 97 ? -21.619 10.402 17.596 1.00 95.56 97 HIS A CA 1
ATOM 751 C C . HIS A 1 97 ? -21.469 9.007 18.249 1.00 95.56 97 HIS A C 1
ATOM 753 O O . HIS A 1 97 ? -20.517 8.303 17.908 1.00 95.56 97 HIS A O 1
ATOM 759 N N . PRO A 1 98 ? -22.402 8.519 19.100 1.00 97.44 98 PRO A N 1
ATOM 760 C CA . PRO A 1 98 ? -22.313 7.163 19.648 1.00 97.44 98 PRO A CA 1
ATOM 761 C C . PRO A 1 98 ? -22.380 6.052 18.592 1.00 97.44 98 PRO A C 1
ATOM 763 O O . PRO A 1 98 ? -21.718 5.028 18.756 1.00 97.44 98 PRO A O 1
ATOM 766 N N . GLN A 1 99 ? -23.149 6.241 17.513 1.00 97.19 99 GLN A N 1
ATOM 767 C CA . GLN A 1 99 ? -23.232 5.263 16.422 1.00 97.19 99 GLN A CA 1
ATOM 768 C C . GLN A 1 99 ? -21.900 5.175 15.673 1.00 97.19 99 GLN A C 1
ATOM 770 O O . GLN A 1 99 ? -21.398 4.073 15.465 1.00 97.19 99 GLN A O 1
ATOM 775 N N . ILE A 1 100 ? -21.268 6.312 15.368 1.00 97.19 100 ILE A N 1
ATOM 776 C CA . ILE A 1 100 ? -19.954 6.327 14.710 1.00 97.19 100 ILE A CA 1
ATOM 777 C C . ILE A 1 100 ? -18.883 5.669 15.593 1.00 97.19 100 ILE A C 1
ATOM 779 O O . ILE A 1 100 ? -18.110 4.845 15.106 1.00 97.19 100 ILE A O 1
ATOM 783 N N . LEU A 1 101 ? -18.857 5.951 16.902 1.00 98.25 101 LEU A N 1
ATOM 784 C CA . LEU A 1 101 ? -17.926 5.279 17.820 1.00 98.25 101 LEU A CA 1
ATOM 785 C C . LEU A 1 101 ? -18.162 3.763 17.876 1.00 98.25 101 LEU A C 1
ATOM 787 O O . LEU A 1 101 ? -17.199 2.995 17.938 1.00 98.25 101 LEU A O 1
ATOM 791 N N . GLN A 1 102 ? -19.421 3.318 17.826 1.00 98.25 102 GLN A N 1
ATOM 792 C CA . GLN A 1 102 ? -19.748 1.896 17.744 1.00 98.25 102 GLN A CA 1
ATOM 793 C C . GLN A 1 102 ? -19.242 1.284 16.429 1.00 98.25 102 GLN A C 1
ATOM 795 O O . GLN A 1 102 ? -18.590 0.241 16.463 1.00 98.25 102 GLN A O 1
ATOM 800 N N . ARG A 1 103 ? -19.401 1.979 15.293 1.00 97.81 103 ARG A N 1
ATOM 801 C CA . ARG A 1 103 ? -18.829 1.553 14.004 1.00 97.81 103 ARG A CA 1
ATOM 802 C C . ARG A 1 103 ? -17.308 1.428 14.055 1.00 97.81 103 ARG A C 1
ATOM 804 O O . ARG A 1 103 ? -16.772 0.458 13.523 1.00 97.81 103 ARG A O 1
ATOM 811 N N . CYS A 1 104 ? -16.602 2.335 14.737 1.00 98.25 104 CYS A N 1
ATOM 812 C CA . CYS A 1 104 ? -15.158 2.201 14.960 1.00 98.25 104 CYS A CA 1
ATOM 813 C C . CYS A 1 104 ? -14.813 0.918 15.733 1.00 98.25 104 CYS A C 1
ATOM 815 O O . CYS A 1 104 ? -13.887 0.199 15.352 1.00 98.25 104 CYS A O 1
ATOM 817 N N . ARG A 1 105 ? -15.564 0.600 16.798 1.00 98.38 105 ARG A N 1
ATOM 818 C CA . ARG A 1 105 ? -15.359 -0.633 17.578 1.00 98.38 105 ARG A CA 1
ATOM 819 C C . ARG A 1 105 ? -15.605 -1.877 16.742 1.00 98.38 105 ARG A C 1
ATOM 821 O O . ARG A 1 105 ? -14.782 -2.786 16.780 1.00 98.38 105 ARG A O 1
ATOM 828 N N . ASP A 1 106 ? -16.688 -1.911 15.976 1.00 98.19 106 ASP A N 1
ATOM 829 C CA . ASP A 1 106 ? -17.039 -3.071 15.156 1.00 98.19 106 ASP A CA 1
ATOM 830 C C . ASP A 1 106 ? -16.041 -3.277 14.012 1.00 98.19 106 ASP A C 1
ATOM 832 O O . ASP A 1 106 ? -15.584 -4.402 13.787 1.00 98.19 106 ASP A O 1
ATOM 836 N N . ALA A 1 107 ? -15.602 -2.190 13.367 1.00 98.12 107 ALA A N 1
ATOM 837 C CA . ALA A 1 107 ? -14.544 -2.231 12.362 1.00 98.12 107 ALA A CA 1
ATOM 838 C C . ALA A 1 107 ? -13.248 -2.827 12.932 1.00 98.12 107 ALA A C 1
ATOM 840 O O . ALA A 1 107 ? -12.651 -3.711 12.314 1.00 98.12 107 ALA A O 1
ATOM 841 N N . ILE A 1 108 ? -12.830 -2.406 14.132 1.00 98.19 108 ILE A N 1
ATOM 842 C CA . ILE A 1 108 ? -11.649 -2.973 14.792 1.00 98.19 108 ILE A CA 1
ATOM 843 C C . ILE A 1 108 ? -11.901 -4.433 15.161 1.00 98.19 108 ILE A C 1
ATOM 845 O O . ILE A 1 108 ? -11.088 -5.288 14.813 1.00 98.19 108 ILE A O 1
ATOM 849 N N . ARG A 1 109 ? -13.013 -4.738 15.836 1.00 97.94 109 ARG A N 1
ATOM 850 C CA . ARG A 1 109 ? -13.352 -6.066 16.363 1.00 97.94 109 ARG A CA 1
ATOM 851 C C . ARG A 1 109 ? -13.294 -7.142 15.286 1.00 97.94 109 ARG A C 1
ATOM 853 O O . ARG A 1 109 ? -12.587 -8.134 15.476 1.00 97.94 109 ARG A O 1
ATOM 860 N N . TYR A 1 110 ? -13.967 -6.916 14.160 1.00 98.38 110 TYR A N 1
ATOM 861 C CA . TYR A 1 110 ? -14.069 -7.895 13.076 1.00 98.38 110 TYR A CA 1
ATOM 862 C C . TYR A 1 110 ? -12.893 -7.862 12.089 1.00 98.38 110 TYR A C 1
ATOM 864 O O . TYR A 1 110 ? -12.770 -8.761 11.258 1.00 98.38 110 TYR A O 1
ATOM 872 N N . SER A 1 111 ? -11.983 -6.891 12.204 1.00 98.44 111 SER A N 1
ATOM 873 C CA . SER A 1 111 ? -10.723 -6.903 11.455 1.00 98.44 111 SER A CA 1
ATOM 874 C C . SER A 1 111 ? -9.726 -7.921 12.018 1.00 98.44 111 SER A C 1
ATOM 876 O O . SER A 1 111 ? -9.659 -8.179 13.226 1.00 98.44 111 SER A O 1
ATOM 878 N N . VAL A 1 112 ? -8.893 -8.477 11.136 1.00 98.38 112 VAL A N 1
ATOM 879 C CA . VAL A 1 112 ? -7.768 -9.341 11.524 1.00 98.38 112 VAL A CA 1
ATOM 880 C C . VAL A 1 112 ? -6.727 -8.519 12.287 1.00 98.38 112 VAL A C 1
ATOM 882 O O . VAL A 1 112 ? -6.313 -7.452 11.837 1.00 98.38 112 VAL A O 1
ATOM 885 N N . LYS A 1 113 ? -6.268 -9.027 13.432 1.00 98.25 113 LYS A N 1
ATOM 886 C CA . LYS A 1 113 ? -5.249 -8.390 14.273 1.00 98.25 113 LYS A CA 1
ATOM 887 C C . LYS A 1 113 ? -3.856 -8.732 13.744 1.00 98.25 113 LYS A C 1
ATOM 889 O O . LYS A 1 113 ? -3.186 -9.624 14.252 1.00 98.25 113 LYS A O 1
ATOM 894 N N . THR A 1 114 ? -3.398 -8.030 12.707 1.00 98.00 114 THR A N 1
ATOM 895 C CA . THR A 1 114 ? -2.081 -8.300 12.086 1.00 98.00 114 THR A CA 1
ATOM 896 C C . THR A 1 114 ? -0.898 -8.001 13.012 1.00 98.00 114 THR A C 1
ATOM 898 O O . THR A 1 114 ? 0.206 -8.487 12.779 1.00 98.00 114 THR A O 1
ATOM 901 N N . GLY A 1 115 ? -1.127 -7.210 14.067 1.00 96.88 115 GLY A N 1
ATOM 902 C CA . GLY A 1 115 ? -0.166 -6.969 15.143 1.00 96.88 115 GLY A CA 1
ATOM 903 C C . GLY A 1 115 ? -0.002 -8.138 16.119 1.00 96.88 115 GLY A C 1
ATOM 904 O O . GLY A 1 115 ? 0.952 -8.140 16.893 1.00 96.88 115 GLY A O 1
ATOM 905 N N . HIS A 1 116 ? -0.894 -9.131 16.080 1.00 98.38 116 HIS A N 1
ATOM 906 C CA . HIS A 1 116 ? -0.887 -10.236 17.030 1.00 98.38 116 HIS A CA 1
ATOM 907 C C . HIS A 1 116 ? 0.367 -11.109 16.856 1.00 98.38 116 HIS A C 1
ATOM 909 O O . HIS A 1 116 ? 0.649 -11.529 15.732 1.00 98.38 116 HIS A O 1
ATOM 915 N N . PRO A 1 117 ? 1.068 -11.508 17.936 1.00 97.50 117 PRO A N 1
ATOM 916 C CA . PRO A 1 117 ? 2.277 -12.345 17.856 1.00 97.50 117 PRO A CA 1
ATOM 917 C C . PRO A 1 117 ? 2.093 -13.730 17.218 1.00 97.50 117 PRO A C 1
ATOM 919 O O . PRO A 1 117 ? 3.067 -14.433 16.983 1.00 97.50 117 PRO A O 1
ATOM 922 N N . LEU A 1 118 ? 0.844 -14.132 16.969 1.00 98.06 118 LEU A N 1
ATOM 923 C CA . LEU A 1 118 ? 0.465 -15.417 16.366 1.00 98.06 118 LEU A CA 1
ATOM 924 C C . LEU A 1 118 ? -0.105 -15.256 14.948 1.00 98.06 118 LEU A C 1
ATOM 926 O O . LEU A 1 118 ? -0.649 -16.200 14.377 1.00 98.06 118 LEU A O 1
ATOM 930 N N . PHE A 1 119 ? -0.011 -14.055 14.377 1.00 98.44 119 PHE A N 1
ATOM 931 C CA . PHE A 1 119 ? -0.361 -13.802 12.990 1.00 98.44 119 PHE A CA 1
ATOM 932 C C . PHE A 1 119 ? 0.838 -14.114 12.085 1.00 98.44 119 PHE A C 1
ATOM 934 O O . PHE A 1 119 ? 1.779 -13.333 11.993 1.00 98.44 119 PHE A O 1
ATOM 941 N N . PHE A 1 120 ? 0.780 -15.251 11.387 1.00 97.94 120 PHE A N 1
ATOM 942 C CA . PHE A 1 120 ? 1.837 -15.717 10.471 1.00 97.94 120 PHE A CA 1
ATOM 943 C C . PHE A 1 120 ? 1.343 -15.894 9.028 1.00 97.94 120 PHE A C 1
ATOM 945 O O . PHE A 1 120 ? 1.912 -16.651 8.249 1.00 97.94 120 PHE A O 1
ATOM 952 N N . ASN A 1 121 ? 0.234 -15.240 8.675 1.00 98.31 121 ASN A N 1
ATOM 953 C CA . ASN A 1 121 ? -0.449 -15.476 7.402 1.00 98.31 121 ASN A CA 1
ATOM 954 C C . ASN A 1 121 ? 0.187 -14.733 6.216 1.00 98.31 121 ASN A C 1
ATOM 956 O O . ASN A 1 121 ? -0.080 -15.074 5.069 1.00 98.31 121 ASN A O 1
ATOM 960 N N . GLN A 1 122 ? 0.951 -13.670 6.470 1.00 98.12 122 GLN A N 1
ATOM 961 C CA . GLN A 1 122 ? 1.469 -12.765 5.442 1.00 98.12 122 GLN A CA 1
ATOM 962 C C . GLN A 1 122 ? 2.963 -12.507 5.645 1.00 98.12 122 GLN A C 1
ATOM 964 O O . GLN A 1 122 ? 3.512 -12.767 6.711 1.00 98.12 122 GLN A O 1
ATOM 969 N N . LEU A 1 123 ? 3.607 -11.919 4.634 1.00 97.94 123 LEU A N 1
ATOM 970 C CA . LEU A 1 123 ? 5.010 -11.479 4.685 1.00 97.94 123 LEU A CA 1
ATOM 971 C C . LEU A 1 123 ? 5.214 -10.181 5.497 1.00 97.94 123 LEU A C 1
ATOM 973 O O . LEU A 1 123 ? 6.235 -9.512 5.370 1.00 97.94 123 LEU A O 1
ATOM 977 N N . TYR A 1 124 ? 4.230 -9.810 6.314 1.00 97.81 124 TYR A N 1
ATOM 978 C CA . TYR A 1 124 ? 4.290 -8.732 7.292 1.00 97.81 124 TYR A CA 1
ATOM 979 C C . TYR A 1 124 ? 3.496 -9.161 8.529 1.00 97.81 124 TYR A C 1
ATOM 981 O O . TYR A 1 124 ? 2.487 -9.856 8.409 1.00 97.81 124 TYR A O 1
ATOM 989 N N . ALA A 1 125 ? 3.939 -8.739 9.707 1.00 97.62 125 ALA A N 1
ATOM 990 C CA . ALA A 1 125 ? 3.268 -8.987 10.977 1.00 97.62 125 ALA A CA 1
ATOM 991 C C . ALA A 1 125 ? 3.784 -8.006 12.036 1.00 97.62 125 ALA A C 1
ATOM 993 O O . ALA A 1 125 ? 4.814 -7.354 11.845 1.00 97.62 125 ALA A O 1
ATOM 994 N N . GLY A 1 126 ? 3.082 -7.941 13.163 1.00 96.31 126 GLY A N 1
ATOM 995 C CA . GLY A 1 126 ? 3.467 -7.108 14.293 1.00 96.31 126 GLY A CA 1
ATOM 996 C C . GLY A 1 126 ? 3.053 -5.646 14.137 1.00 96.31 126 GLY A C 1
ATOM 997 O O . GLY A 1 126 ? 2.499 -5.213 13.123 1.00 96.31 126 GLY A O 1
ATOM 998 N N . MET A 1 127 ? 3.291 -4.889 15.200 1.00 95.31 127 MET A N 1
ATOM 999 C CA . MET A 1 127 ? 3.057 -3.454 15.262 1.00 95.31 127 MET A CA 1
ATOM 1000 C C . MET A 1 127 ? 4.293 -2.812 15.888 1.00 95.31 127 MET A C 1
ATOM 1002 O O . MET A 1 127 ? 4.631 -3.112 17.029 1.00 95.31 127 MET A O 1
ATOM 1006 N N . ASP A 1 128 ? 4.972 -1.945 15.139 1.00 97.12 128 ASP A N 1
ATOM 1007 C CA . ASP A 1 128 ? 6.073 -1.139 15.667 1.00 97.12 128 ASP A CA 1
ATOM 1008 C C . ASP A 1 128 ? 5.523 0.204 16.185 1.00 97.12 128 ASP A C 1
ATOM 1010 O O . ASP A 1 128 ? 4.900 0.941 15.410 1.00 97.12 128 ASP A O 1
ATOM 1014 N N . PRO A 1 129 ? 5.699 0.536 17.478 1.00 95.81 129 PRO A N 1
ATOM 1015 C CA . PRO A 1 129 ? 5.057 1.706 18.075 1.00 95.81 129 PRO A CA 1
ATOM 1016 C C . PRO A 1 129 ? 5.586 3.024 17.500 1.00 95.81 129 PRO A C 1
ATOM 1018 O O . PRO A 1 129 ? 4.821 3.975 17.351 1.00 95.81 129 PRO A O 1
ATOM 1021 N N . TYR A 1 130 ? 6.866 3.084 17.122 1.00 98.25 130 TYR A N 1
ATOM 1022 C CA . TYR A 1 130 ? 7.463 4.281 16.527 1.00 98.25 130 TYR A CA 1
ATOM 1023 C C . TYR A 1 130 ? 6.905 4.541 15.125 1.00 98.25 130 TYR A C 1
ATOM 1025 O O . TYR A 1 130 ? 6.499 5.660 14.810 1.00 98.25 130 TYR A O 1
ATOM 1033 N N . SER A 1 131 ? 6.794 3.490 14.312 1.00 98.06 131 SER A N 1
ATOM 1034 C CA . SER A 1 131 ? 6.165 3.537 12.993 1.00 98.06 131 SER A CA 1
ATOM 1035 C C . SER A 1 131 ? 4.683 3.900 13.084 1.00 98.06 131 SER A C 1
ATOM 1037 O O . SER A 1 131 ? 4.192 4.638 12.234 1.00 98.06 131 SER A O 1
ATOM 1039 N N . LEU A 1 132 ? 3.961 3.425 14.107 1.00 97.44 132 LEU A N 1
ATOM 1040 C CA . LEU A 1 132 ? 2.557 3.788 14.321 1.00 97.44 132 LEU A CA 1
ATOM 1041 C C . LEU A 1 132 ? 2.395 5.287 14.603 1.00 97.44 132 LEU A C 1
ATOM 1043 O O . LEU A 1 132 ? 1.559 5.935 13.977 1.00 97.44 132 LEU A O 1
ATOM 1047 N N . VAL A 1 133 ? 3.220 5.856 15.486 1.00 98.19 133 VAL A N 1
ATOM 1048 C CA . VAL A 1 133 ? 3.212 7.306 15.741 1.00 98.19 133 VAL A CA 1
ATOM 1049 C C . VAL A 1 133 ? 3.592 8.084 14.480 1.00 98.19 133 VAL A C 1
ATOM 1051 O O . VAL A 1 133 ? 2.936 9.072 14.159 1.00 98.19 133 VAL A O 1
ATOM 1054 N N . GLY A 1 134 ? 4.589 7.612 13.724 1.00 98.44 134 GLY A N 1
ATOM 1055 C CA . GLY A 1 134 ? 4.937 8.182 12.421 1.00 98.44 134 GLY A CA 1
ATOM 1056 C C . GLY A 1 134 ? 3.742 8.215 11.463 1.00 98.44 134 GLY A C 1
ATOM 1057 O O . GLY A 1 134 ? 3.465 9.255 10.873 1.00 98.44 134 GLY A O 1
ATOM 1058 N N . ARG A 1 135 ? 2.970 7.122 11.385 1.00 98.31 135 ARG A N 1
ATOM 1059 C CA . ARG A 1 135 ? 1.732 7.057 10.589 1.00 98.31 135 ARG A CA 1
ATOM 1060 C C . ARG A 1 135 ? 0.682 8.053 11.075 1.00 98.31 135 ARG A C 1
ATOM 1062 O O . ARG A 1 135 ? 0.118 8.753 10.249 1.00 98.31 135 ARG A O 1
ATOM 1069 N N . PHE A 1 136 ? 0.452 8.180 12.384 1.00 98.12 136 PHE A N 1
ATOM 1070 C CA . PHE A 1 136 ? -0.478 9.190 12.909 1.00 98.12 136 PHE A CA 1
ATOM 1071 C C . PHE A 1 136 ? -0.063 10.618 12.544 1.00 98.12 136 PHE A C 1
ATOM 1073 O O . PHE A 1 136 ? -0.916 11.421 12.177 1.00 98.12 136 PHE A O 1
ATOM 1080 N N . ILE A 1 137 ? 1.234 10.934 12.598 1.00 98.44 137 ILE A N 1
ATOM 1081 C CA . ILE A 1 137 ? 1.754 12.245 12.183 1.00 98.44 137 ILE A CA 1
ATOM 1082 C C . ILE A 1 137 ? 1.520 12.469 10.684 1.00 98.44 137 ILE A C 1
ATOM 1084 O O . ILE A 1 137 ? 1.047 13.537 10.296 1.00 98.44 137 ILE A O 1
ATOM 1088 N N . THR A 1 138 ? 1.823 11.474 9.845 1.00 98.38 138 THR A N 1
ATOM 1089 C CA . THR A 1 138 ? 1.602 11.557 8.395 1.00 98.38 138 THR A CA 1
ATOM 1090 C C . THR A 1 138 ? 0.127 11.774 8.061 1.00 98.38 138 THR A C 1
ATOM 1092 O O . THR A 1 138 ? -0.172 12.688 7.301 1.00 98.38 138 THR A O 1
ATOM 1095 N N . GLU A 1 139 ? -0.791 11.014 8.665 1.00 97.94 139 GLU A N 1
ATOM 1096 C CA . GLU A 1 139 ? -2.236 11.161 8.427 1.00 97.94 139 GLU A CA 1
ATOM 1097 C C . GLU A 1 139 ? -2.788 12.494 8.954 1.00 97.94 139 GLU A C 1
ATOM 1099 O O . GLU A 1 139 ? -3.644 13.104 8.321 1.00 97.94 139 GLU A O 1
ATOM 1104 N N . ALA A 1 140 ? -2.274 12.998 10.082 1.00 97.06 140 ALA A N 1
ATOM 1105 C CA . ALA A 1 140 ? -2.695 14.289 10.628 1.00 97.06 140 ALA A CA 1
ATOM 1106 C C . ALA A 1 140 ? -2.242 15.480 9.764 1.00 97.06 140 ALA A C 1
ATOM 1108 O O . ALA A 1 140 ? -2.962 16.472 9.661 1.00 97.06 140 ALA A O 1
ATOM 1109 N N . ILE A 1 141 ? -1.053 15.399 9.154 1.00 97.50 141 ILE A N 1
ATOM 1110 C CA . ILE A 1 141 ? -0.537 16.437 8.245 1.00 97.50 141 ILE A CA 1
ATOM 1111 C C . ILE A 1 141 ? -1.142 16.295 6.841 1.00 97.50 141 ILE A C 1
ATOM 1113 O O . ILE A 1 141 ? -1.310 17.299 6.150 1.00 97.50 141 ILE A O 1
ATOM 1117 N N . ASN A 1 142 ? -1.472 15.067 6.430 1.00 97.06 142 ASN A N 1
ATOM 1118 C CA . ASN A 1 142 ? -2.014 14.717 5.117 1.00 97.06 142 ASN A CA 1
ATOM 1119 C C . ASN A 1 142 ? -1.220 15.338 3.938 1.00 97.06 142 ASN A C 1
ATOM 1121 O O . ASN A 1 142 ? -1.785 16.066 3.115 1.00 97.06 142 ASN A O 1
ATOM 1125 N N . PRO A 1 143 ? 0.113 15.129 3.872 1.00 96.62 143 PRO A N 1
ATOM 1126 C CA . PRO A 1 143 ? 0.953 15.741 2.852 1.00 96.62 143 PRO A CA 1
ATOM 1127 C C . PRO A 1 143 ? 0.799 15.036 1.502 1.00 96.62 143 PRO A C 1
ATOM 1129 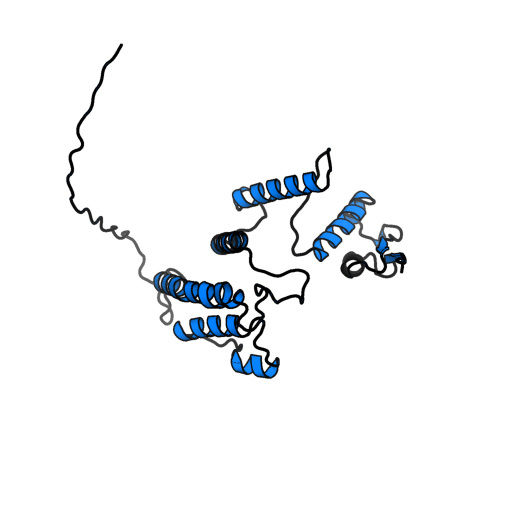O O . PRO A 1 143 ? 0.450 13.859 1.427 1.00 96.62 143 PRO A O 1
ATOM 1132 N N . SER A 1 144 ? 1.210 15.724 0.437 1.00 97.00 144 SER A N 1
ATOM 1133 C CA . SER A 1 144 ? 1.516 15.062 -0.827 1.00 97.00 144 SER A CA 1
ATOM 1134 C C . SER A 1 144 ? 2.955 15.306 -1.272 1.00 97.00 144 SER A C 1
ATOM 1136 O O . SER A 1 144 ? 3.453 16.430 -1.233 1.00 97.00 144 SER A O 1
ATOM 1138 N N . LEU A 1 145 ? 3.623 14.238 -1.705 1.00 95.62 145 LEU A N 1
ATOM 1139 C CA . LEU A 1 145 ? 5.054 14.188 -2.015 1.00 95.62 145 LEU A CA 1
ATOM 1140 C C . LEU A 1 145 ? 5.334 14.567 -3.477 1.00 95.62 145 LEU A C 1
ATOM 1142 O O . LEU A 1 145 ? 5.826 13.757 -4.258 1.00 95.62 145 LEU A O 1
ATOM 1146 N N . TYR A 1 146 ? 4.988 15.795 -3.868 1.00 93.06 146 TYR A N 1
ATOM 1147 C CA . TYR A 1 146 ? 5.239 16.282 -5.234 1.00 93.06 146 TYR A CA 1
ATOM 1148 C C . TYR A 1 146 ? 6.410 17.259 -5.318 1.00 93.06 146 TYR A C 1
ATOM 1150 O O . TYR A 1 146 ? 7.227 17.168 -6.231 1.00 93.06 146 TYR A O 1
ATOM 1158 N N . THR A 1 147 ? 6.485 18.220 -4.395 1.00 97.44 147 THR A N 1
ATOM 1159 C CA . THR A 1 147 ? 7.506 19.273 -4.408 1.00 97.44 147 THR A CA 1
ATOM 1160 C C . THR A 1 147 ? 7.935 19.647 -2.996 1.00 97.44 147 THR A C 1
ATOM 1162 O O . THR A 1 147 ? 7.206 19.453 -2.020 1.00 97.44 147 THR A O 1
ATOM 1165 N N . TYR A 1 148 ? 9.130 20.230 -2.897 1.00 97.25 148 TYR A N 1
ATOM 1166 C CA . TYR A 1 148 ? 9.698 20.675 -1.627 1.00 97.25 148 TYR A CA 1
ATOM 1167 C C . TYR A 1 148 ? 8.831 21.717 -0.908 1.00 97.25 148 TYR A C 1
ATOM 1169 O O . TYR A 1 148 ? 8.751 21.697 0.311 1.00 97.25 148 TYR A O 1
ATOM 1177 N N . GLU A 1 149 ? 8.150 22.599 -1.643 1.00 97.81 149 GLU A N 1
ATOM 1178 C CA . GLU A 1 149 ? 7.318 23.664 -1.066 1.00 97.81 149 GLU A CA 1
ATOM 1179 C C . GLU A 1 149 ? 6.168 23.128 -0.198 1.00 97.81 149 GLU A C 1
ATOM 1181 O O . GLU A 1 149 ? 5.834 23.733 0.817 1.00 97.81 149 GLU A O 1
ATOM 1186 N N . VAL A 1 150 ? 5.589 21.981 -0.568 1.00 96.00 150 VAL A N 1
ATOM 1187 C CA . VAL A 1 150 ? 4.411 21.416 0.114 1.00 96.00 150 VAL A CA 1
ATOM 1188 C C . VAL A 1 150 ? 4.745 20.264 1.066 1.00 96.00 150 VAL A C 1
ATOM 1190 O O . VAL A 1 150 ? 3.949 19.959 1.949 1.00 96.00 150 VAL A O 1
ATOM 1193 N N . ALA A 1 151 ? 5.914 19.628 0.921 1.00 97.50 151 ALA A N 1
ATOM 1194 C CA . ALA A 1 151 ? 6.335 18.496 1.753 1.00 97.50 151 ALA A CA 1
ATOM 1195 C C . ALA A 1 151 ? 7.844 18.516 2.096 1.00 97.50 151 ALA A C 1
ATOM 1197 O O . ALA A 1 151 ? 8.530 17.509 1.897 1.00 97.50 151 ALA A O 1
ATOM 1198 N N . PRO A 1 152 ? 8.391 19.622 2.642 1.00 98.00 152 PRO A N 1
ATOM 1199 C CA . PRO A 1 152 ? 9.840 19.796 2.793 1.00 98.00 152 PRO A CA 1
ATOM 1200 C C . PRO A 1 152 ? 10.470 18.746 3.717 1.00 98.00 152 PRO A C 1
ATOM 1202 O O . PRO A 1 152 ? 11.498 18.157 3.394 1.00 98.00 152 PRO A O 1
ATOM 1205 N N . VAL A 1 153 ? 9.829 18.462 4.855 1.00 98.38 153 VAL A N 1
ATOM 1206 C CA . VAL A 1 153 ? 10.333 17.494 5.844 1.00 98.38 153 VAL A CA 1
ATOM 1207 C C . VAL A 1 153 ? 10.287 16.067 5.298 1.00 98.38 153 VAL A C 1
ATOM 1209 O O . VAL A 1 153 ? 11.251 15.316 5.451 1.00 98.38 153 VAL A O 1
ATOM 1212 N N . PHE A 1 154 ? 9.185 15.684 4.652 1.00 98.00 154 PHE A N 1
ATOM 1213 C CA . PHE A 1 154 ? 9.010 14.318 4.163 1.00 98.00 154 PHE A CA 1
ATOM 1214 C C . PHE A 1 154 ? 9.903 14.012 2.958 1.00 98.00 154 PHE A C 1
ATOM 1216 O O . PHE A 1 154 ? 10.423 12.905 2.889 1.00 98.00 154 PHE A O 1
ATOM 1223 N N . LEU A 1 155 ? 10.171 14.985 2.078 1.00 98.25 155 LEU A N 1
ATOM 1224 C CA . LEU A 1 155 ? 11.112 14.796 0.967 1.00 98.25 155 LEU A CA 1
ATOM 1225 C C . LEU A 1 155 ? 12.562 14.641 1.446 1.00 98.25 155 LEU A C 1
ATOM 1227 O O . LEU A 1 155 ? 13.262 13.749 0.980 1.00 98.25 155 LEU A O 1
ATOM 1231 N N . LEU A 1 156 ? 13.003 15.435 2.430 1.00 98.50 156 LEU A N 1
ATOM 1232 C CA . LEU A 1 156 ? 14.334 15.252 3.031 1.00 98.50 156 LEU A CA 1
ATOM 1233 C C . LEU A 1 156 ? 14.443 13.926 3.798 1.00 98.50 156 LEU A C 1
ATOM 1235 O O . LEU A 1 156 ? 15.503 13.303 3.829 1.00 98.50 156 LEU A O 1
ATOM 1239 N N . THR A 1 157 ? 13.343 13.479 4.410 1.00 98.44 157 THR A N 1
ATOM 1240 C CA . THR A 1 157 ? 13.283 12.171 5.075 1.00 98.44 157 THR A CA 1
ATOM 1241 C C . THR A 1 157 ? 13.386 11.036 4.057 1.00 98.44 157 THR A C 1
ATOM 1243 O O . THR A 1 157 ? 14.168 10.111 4.265 1.00 98.44 157 THR A O 1
ATOM 1246 N N . GLU A 1 158 ? 12.647 11.112 2.946 1.00 98.44 158 GLU A N 1
ATOM 1247 C CA . GLU A 1 158 ? 12.728 10.140 1.852 1.00 98.44 158 GLU A CA 1
ATOM 1248 C C . GLU A 1 158 ? 14.152 10.063 1.289 1.00 98.44 158 GLU A C 1
ATOM 1250 O O . GLU A 1 158 ? 14.715 8.971 1.203 1.00 98.44 158 GLU A O 1
ATOM 1255 N N . GLU A 1 159 ? 14.776 11.210 1.008 1.00 98.12 159 GLU A N 1
ATOM 1256 C CA . GLU A 1 159 ? 16.163 11.282 0.541 1.00 98.12 159 GLU A CA 1
ATOM 1257 C C . GLU A 1 159 ? 17.131 10.592 1.518 1.00 98.12 159 GLU A C 1
ATOM 1259 O O . GLU A 1 159 ? 17.972 9.789 1.106 1.00 98.12 159 GLU A O 1
ATOM 1264 N N . ALA A 1 160 ? 17.006 10.867 2.821 1.00 98.44 160 ALA A N 1
ATOM 1265 C CA . ALA A 1 160 ? 17.858 10.268 3.845 1.00 98.44 160 ALA A CA 1
ATOM 1266 C C . ALA A 1 160 ? 17.687 8.741 3.931 1.00 98.44 160 ALA A C 1
ATOM 1268 O O . ALA A 1 160 ? 18.676 8.010 4.033 1.00 98.44 160 ALA A O 1
ATOM 1269 N N . VAL A 1 161 ? 16.446 8.246 3.860 1.00 98.56 161 VAL A N 1
ATOM 1270 C CA . VAL A 1 161 ? 16.155 6.805 3.900 1.00 98.56 161 VAL A CA 1
ATOM 1271 C C . VAL A 1 161 ? 16.659 6.108 2.637 1.00 98.56 161 VAL A C 1
ATOM 1273 O O . VAL A 1 161 ? 17.317 5.074 2.746 1.00 98.56 161 VAL A O 1
ATOM 1276 N N . LEU A 1 162 ? 16.423 6.678 1.452 1.00 98.50 162 LEU A N 1
ATOM 1277 C CA . LEU A 1 162 ? 16.905 6.125 0.184 1.00 98.50 162 LEU A CA 1
ATOM 1278 C C . LEU A 1 162 ? 18.431 6.048 0.151 1.00 98.50 162 LEU A C 1
ATOM 1280 O O . LEU A 1 162 ? 18.976 4.987 -0.150 1.00 98.50 162 LEU A O 1
ATOM 1284 N N . LYS A 1 163 ? 19.124 7.126 0.544 1.00 97.75 163 LYS A N 1
ATOM 1285 C CA . LYS A 1 163 ? 20.588 7.127 0.690 1.00 97.75 163 LYS A CA 1
ATOM 1286 C C . LYS A 1 163 ? 21.046 6.001 1.607 1.00 97.75 163 LYS A C 1
ATOM 1288 O O . LYS A 1 163 ? 21.947 5.246 1.246 1.00 97.75 163 LYS A O 1
ATOM 1293 N N . LYS A 1 164 ? 20.375 5.817 2.750 1.00 98.19 164 LYS A N 1
ATOM 1294 C CA . LYS A 1 164 ? 20.733 4.744 3.677 1.00 98.19 164 LYS A CA 1
ATOM 1295 C C . LYS A 1 164 ? 20.510 3.347 3.094 1.00 98.19 164 LYS A C 1
ATOM 1297 O O . LYS A 1 164 ? 21.323 2.454 3.319 1.00 98.19 164 LYS A O 1
ATOM 1302 N N . MET A 1 165 ? 19.432 3.142 2.342 1.00 98.44 165 MET A N 1
ATOM 1303 C CA . MET A 1 165 ? 19.165 1.870 1.663 1.00 98.44 165 MET A CA 1
ATOM 1304 C C . MET A 1 165 ? 20.207 1.579 0.575 1.00 98.44 165 MET A C 1
ATOM 1306 O O . MET A 1 165 ? 20.686 0.452 0.485 1.00 98.44 165 MET A O 1
ATOM 1310 N N . ILE A 1 166 ? 20.607 2.591 -0.200 1.00 98.31 166 ILE A N 1
ATOM 1311 C CA . ILE A 1 166 ? 21.657 2.491 -1.227 1.00 98.31 166 ILE A CA 1
ATOM 1312 C C . ILE A 1 166 ? 23.003 2.096 -0.599 1.00 98.31 166 ILE A C 1
ATOM 1314 O O . ILE A 1 166 ? 23.683 1.204 -1.111 1.00 98.31 166 ILE A O 1
ATOM 1318 N N . GLU A 1 167 ? 23.356 2.682 0.551 1.00 97.12 167 GLU A N 1
ATOM 1319 C CA . GLU A 1 167 ? 24.542 2.281 1.322 1.00 97.12 167 GLU A CA 1
ATOM 1320 C C . GLU A 1 167 ? 24.491 0.804 1.743 1.00 97.12 167 GLU A C 1
ATOM 1322 O O . GLU A 1 167 ? 25.494 0.104 1.632 1.00 97.12 167 GLU A O 1
ATOM 1327 N N . ILE A 1 168 ? 23.333 0.317 2.210 1.00 98.19 168 ILE A N 1
ATOM 1328 C CA . ILE A 1 168 ? 23.152 -1.084 2.636 1.00 98.19 168 ILE A CA 1
ATOM 1329 C C . ILE A 1 168 ? 23.303 -2.048 1.451 1.00 98.19 168 ILE A C 1
ATOM 1331 O O . ILE A 1 168 ? 23.869 -3.127 1.615 1.00 98.19 168 ILE A O 1
ATOM 1335 N N . ILE A 1 169 ? 22.833 -1.661 0.261 1.00 98.00 169 ILE A N 1
ATOM 1336 C CA . ILE A 1 169 ? 23.032 -2.431 -0.978 1.00 98.00 169 ILE A CA 1
ATOM 1337 C C . ILE A 1 169 ? 24.524 -2.470 -1.368 1.00 98.00 169 ILE A C 1
ATOM 1339 O O . ILE A 1 169 ? 24.974 -3.430 -1.992 1.00 98.00 169 ILE A O 1
ATOM 1343 N N . GLY A 1 170 ? 25.303 -1.458 -0.971 1.00 97.81 170 GLY A N 1
ATOM 1344 C CA . GLY A 1 170 ? 26.750 -1.387 -1.181 1.00 97.81 170 GLY A CA 1
ATOM 1345 C C . GLY A 1 170 ? 27.181 -0.597 -2.421 1.00 97.81 170 GLY A C 1
ATOM 1346 O O . GLY A 1 170 ? 28.332 -0.723 -2.846 1.00 97.81 170 GLY A O 1
ATOM 1347 N N . TRP A 1 171 ? 26.297 0.214 -3.012 1.00 96.94 171 TRP A N 1
ATOM 1348 C CA . TRP A 1 171 ? 26.622 1.042 -4.180 1.00 96.94 171 TRP A CA 1
ATOM 1349 C C . TRP A 1 171 ? 27.490 2.247 -3.787 1.00 96.94 171 TRP A C 1
ATOM 1351 O O . TRP A 1 171 ? 27.021 3.197 -3.166 1.00 96.94 171 TRP A O 1
ATOM 1361 N N . GLN A 1 172 ? 28.772 2.201 -4.161 1.00 91.88 172 GLN A N 1
ATOM 1362 C CA . GLN A 1 172 ? 2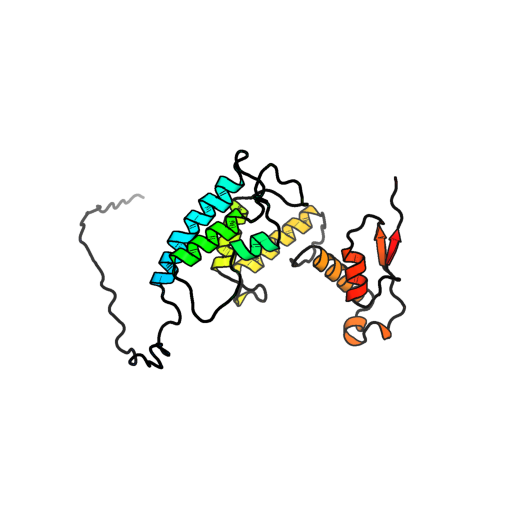9.777 3.203 -3.772 1.00 91.88 172 GLN A CA 1
ATOM 1363 C C . GLN A 1 172 ? 29.653 4.528 -4.533 1.00 91.88 172 GLN A C 1
ATOM 1365 O O . GLN A 1 172 ? 30.000 5.580 -4.006 1.00 91.88 172 GLN A O 1
ATOM 1370 N N . GLU A 1 173 ? 29.149 4.490 -5.767 1.00 91.19 173 GLU A N 1
ATOM 1371 C CA . GLU A 1 173 ? 28.974 5.680 -6.613 1.00 91.19 173 GLU A CA 1
ATOM 1372 C C . GLU A 1 173 ? 27.679 6.450 -6.292 1.00 91.19 173 GLU A C 1
ATOM 1374 O O . GLU A 1 173 ? 27.369 7.453 -6.932 1.00 91.19 173 GLU A O 1
ATOM 1379 N N . GLY A 1 174 ? 26.925 5.997 -5.285 1.00 91.38 174 GLY A N 1
ATOM 1380 C CA . GLY A 1 174 ? 25.583 6.480 -4.991 1.00 91.38 174 GLY A CA 1
ATOM 1381 C C . GLY A 1 174 ? 24.522 5.798 -5.856 1.00 91.38 174 GLY A C 1
ATOM 1382 O O . GLY A 1 174 ? 24.736 4.729 -6.425 1.00 91.38 174 GLY A O 1
ATOM 1383 N N . GLY A 1 175 ? 23.337 6.396 -5.909 1.00 94.94 175 GLY A N 1
ATOM 1384 C CA . GLY A 1 175 ? 22.199 5.866 -6.646 1.00 94.94 175 GLY A CA 1
ATOM 1385 C C . GLY A 1 175 ? 21.005 6.804 -6.563 1.00 94.94 175 GLY A C 1
ATOM 1386 O O . GLY A 1 175 ? 21.076 7.861 -5.938 1.00 94.94 175 GLY A O 1
ATOM 1387 N N . ASP A 1 176 ? 19.913 6.386 -7.187 1.00 97.62 176 ASP A N 1
ATOM 1388 C CA . ASP A 1 176 ? 18.644 7.106 -7.194 1.00 97.62 176 ASP A CA 1
ATOM 1389 C C . ASP A 1 176 ? 17.500 6.137 -6.872 1.00 97.62 176 ASP A C 1
ATOM 1391 O O . ASP A 1 176 ? 17.640 4.915 -7.006 1.00 97.62 176 ASP A O 1
ATOM 1395 N N . GLY A 1 177 ? 16.368 6.668 -6.429 1.00 97.56 177 GLY A N 1
ATOM 1396 C CA . GLY A 1 177 ? 15.217 5.871 -6.046 1.00 97.56 177 GLY A CA 1
ATOM 1397 C C . GLY A 1 177 ? 14.006 6.713 -5.683 1.00 97.56 177 GLY A C 1
ATOM 1398 O O . GLY A 1 177 ? 14.090 7.917 -5.479 1.00 97.56 177 GLY A O 1
ATOM 1399 N N . ILE A 1 178 ? 12.863 6.041 -5.595 1.00 98.25 178 ILE A N 1
ATOM 1400 C CA . ILE A 1 178 ? 11.597 6.604 -5.127 1.00 98.25 178 ILE A CA 1
ATOM 1401 C C . ILE A 1 178 ? 10.860 5.538 -4.318 1.00 98.25 178 ILE A C 1
ATOM 1403 O O . ILE A 1 178 ? 10.962 4.343 -4.631 1.00 98.25 178 ILE A O 1
ATOM 1407 N N . PHE A 1 179 ? 10.076 5.936 -3.315 1.00 98.38 179 PHE A N 1
ATOM 1408 C CA . PHE A 1 179 ? 9.095 5.020 -2.743 1.00 98.38 179 PHE A CA 1
ATOM 1409 C C . PHE A 1 179 ? 7.927 4.838 -3.716 1.00 98.38 179 PHE A C 1
ATOM 1411 O O . PHE A 1 179 ? 7.480 5.764 -4.390 1.00 98.38 179 PHE A O 1
ATOM 1418 N N . SER A 1 180 ? 7.422 3.610 -3.809 1.00 98.06 180 SER A N 1
ATOM 1419 C CA . SER A 1 180 ? 6.284 3.274 -4.663 1.00 98.06 180 SER A CA 1
ATOM 1420 C C . SER A 1 180 ? 5.192 2.580 -3.841 1.00 98.06 180 SER A C 1
ATOM 1422 O O . SER A 1 180 ? 5.494 2.017 -2.781 1.00 98.06 180 SER A O 1
ATOM 1424 N N . PRO A 1 181 ? 3.923 2.592 -4.292 1.00 97.56 181 PRO A N 1
ATOM 1425 C CA . PRO A 1 181 ? 2.820 1.940 -3.589 1.00 97.56 181 PRO A CA 1
ATOM 1426 C C . PRO A 1 181 ? 2.878 0.409 -3.760 1.00 97.56 181 PRO A C 1
ATOM 1428 O O . PRO A 1 181 ? 2.052 -0.208 -4.431 1.00 97.56 181 PRO A O 1
ATOM 1431 N N . GLY A 1 182 ? 3.884 -0.209 -3.140 1.00 97.81 182 GLY A N 1
ATOM 1432 C CA . GLY A 1 182 ? 4.119 -1.650 -3.109 1.00 97.81 182 GLY A CA 1
ATOM 1433 C C . GLY A 1 182 ? 5.128 -2.149 -4.147 1.00 97.81 182 GLY A C 1
ATOM 1434 O O . GLY A 1 182 ? 5.234 -1.644 -5.263 1.00 97.81 182 GLY A O 1
ATOM 1435 N N . GLY A 1 183 ? 5.833 -3.234 -3.807 1.00 98.31 183 GLY A N 1
ATOM 1436 C CA . GLY A 1 183 ? 6.918 -3.787 -4.632 1.00 98.31 183 GLY A CA 1
ATOM 1437 C C . GLY A 1 183 ? 6.510 -4.209 -6.051 1.00 98.31 183 GLY A C 1
ATOM 1438 O O . GLY A 1 183 ? 7.345 -4.245 -6.952 1.00 98.31 183 GLY A O 1
ATOM 1439 N N . SER A 1 184 ? 5.221 -4.466 -6.299 1.00 98.56 184 SER A N 1
ATOM 1440 C CA . SER A 1 184 ? 4.719 -4.716 -7.658 1.00 98.56 184 SER A CA 1
ATOM 1441 C C . SER A 1 184 ? 4.897 -3.505 -8.579 1.00 98.56 184 SER A C 1
ATOM 1443 O O . SER A 1 184 ? 5.283 -3.679 -9.734 1.00 98.56 184 SER A O 1
ATOM 1445 N N . VAL A 1 185 ? 4.658 -2.291 -8.071 1.00 98.75 185 VAL A N 1
ATOM 1446 C CA . VAL A 1 185 ? 4.868 -1.047 -8.822 1.00 98.75 185 VAL A CA 1
ATOM 1447 C C . VAL A 1 185 ? 6.358 -0.729 -8.920 1.00 98.75 185 VAL A C 1
ATOM 1449 O O . VAL A 1 185 ? 6.802 -0.330 -9.992 1.00 98.75 185 VAL A O 1
ATOM 1452 N N . SER A 1 186 ? 7.158 -1.009 -7.883 1.00 98.81 186 SER A N 1
ATOM 1453 C CA . SER A 1 186 ? 8.626 -0.912 -7.979 1.00 98.81 186 SER A CA 1
ATOM 1454 C C . SER A 1 186 ? 9.190 -1.779 -9.111 1.00 98.81 186 SER A C 1
ATOM 1456 O O . SER A 1 186 ? 9.989 -1.292 -9.907 1.00 98.81 186 SER A O 1
ATOM 1458 N N . ASN A 1 187 ? 8.726 -3.027 -9.259 1.00 98.75 187 ASN A N 1
ATOM 1459 C CA .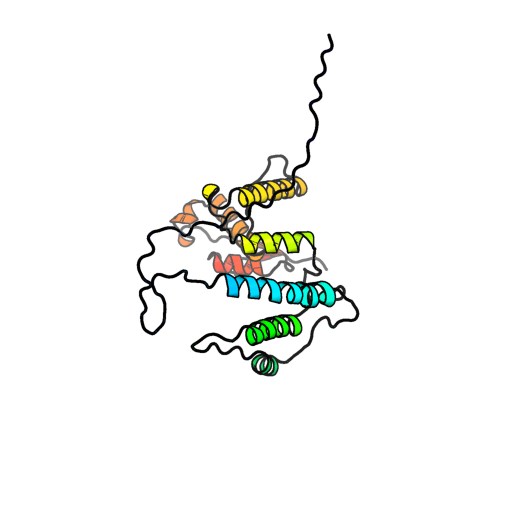 ASN A 1 187 ? 9.128 -3.886 -10.381 1.00 98.75 187 ASN A CA 1
ATOM 1460 C C . ASN A 1 187 ? 8.711 -3.288 -11.731 1.00 98.75 187 ASN A C 1
ATOM 1462 O O . ASN A 1 187 ? 9.478 -3.328 -12.690 1.00 98.75 187 ASN A O 1
ATOM 1466 N N . MET A 1 188 ? 7.516 -2.701 -11.816 1.00 98.81 188 MET A N 1
ATOM 1467 C CA . MET A 1 188 ? 7.060 -2.029 -13.032 1.00 98.81 188 MET A CA 1
ATOM 1468 C C . MET A 1 188 ? 7.921 -0.804 -13.375 1.00 98.81 188 MET A C 1
ATOM 1470 O O . MET A 1 188 ? 8.281 -0.631 -14.540 1.00 98.81 188 MET A O 1
ATOM 1474 N N . TYR A 1 189 ? 8.308 0.002 -12.380 1.00 98.81 189 TYR A N 1
ATOM 1475 C CA . TYR A 1 189 ? 9.265 1.093 -12.569 1.00 98.81 189 TYR A CA 1
ATOM 1476 C C . TYR A 1 189 ? 10.611 0.571 -13.063 1.00 98.81 189 TYR A C 1
ATOM 1478 O O . TYR A 1 189 ? 11.106 1.082 -14.062 1.00 98.81 189 TYR A O 1
ATOM 1486 N N . ALA A 1 190 ? 11.160 -0.479 -12.447 1.00 98.69 190 ALA A N 1
ATOM 1487 C CA . ALA A 1 190 ? 12.436 -1.062 -12.858 1.00 98.69 190 ALA A CA 1
ATOM 1488 C C . ALA A 1 190 ? 12.420 -1.520 -14.328 1.00 98.69 190 ALA A C 1
ATOM 1490 O O . ALA A 1 190 ? 13.328 -1.192 -15.091 1.00 98.69 190 ALA A O 1
ATOM 1491 N N . VAL A 1 191 ? 11.353 -2.202 -14.761 1.00 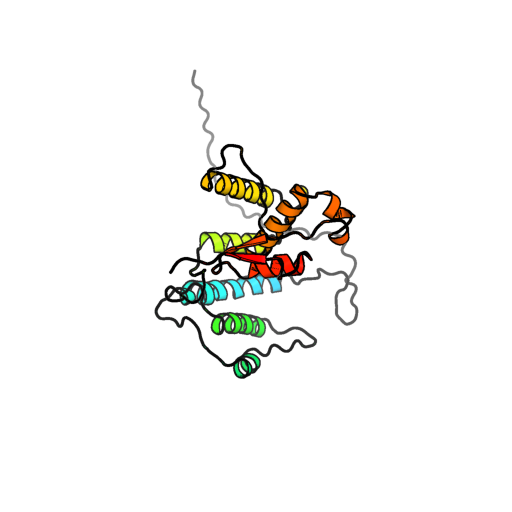98.56 191 VAL A N 1
ATOM 1492 C CA . VAL A 1 191 ? 11.181 -2.619 -16.164 1.00 98.56 191 VAL A CA 1
ATOM 1493 C C . VAL A 1 191 ? 11.082 -1.412 -17.093 1.00 98.56 191 VAL A C 1
ATOM 1495 O O . VAL A 1 191 ? 11.716 -1.385 -18.148 1.00 98.56 191 VAL A O 1
ATOM 1498 N N . ASN A 1 192 ? 10.303 -0.398 -16.713 1.00 98.62 192 ASN A N 1
ATOM 1499 C CA . ASN A 1 192 ? 10.144 0.799 -17.528 1.00 98.62 192 ASN A CA 1
ATOM 1500 C C . ASN A 1 192 ? 11.448 1.607 -17.639 1.00 98.62 192 ASN A C 1
ATOM 1502 O O . ASN A 1 192 ? 11.767 2.078 -18.728 1.00 98.62 192 ASN A O 1
ATOM 1506 N N . VAL A 1 193 ? 12.215 1.722 -16.551 1.00 98.62 193 VAL A N 1
ATOM 1507 C CA . VAL A 1 193 ? 13.531 2.376 -16.523 1.00 98.62 193 VAL A CA 1
ATOM 1508 C C . VAL A 1 193 ? 14.522 1.618 -17.402 1.00 98.62 193 VAL A C 1
ATOM 1510 O O . VAL A 1 193 ? 15.154 2.236 -18.253 1.00 98.62 193 VAL A O 1
ATOM 1513 N N . ALA A 1 194 ? 14.603 0.288 -17.286 1.00 98.50 194 ALA A N 1
ATOM 1514 C CA . ALA A 1 194 ? 15.476 -0.527 -18.133 1.00 98.50 194 ALA A CA 1
ATOM 1515 C C . ALA A 1 194 ? 15.126 -0.383 -19.623 1.00 98.50 194 ALA A C 1
ATOM 1517 O O . ALA A 1 194 ? 16.006 -0.209 -20.468 1.00 98.50 194 ALA A O 1
ATOM 1518 N N . ARG A 1 195 ? 13.827 -0.387 -19.947 1.00 97.88 195 ARG A N 1
ATOM 1519 C CA . ARG A 1 195 ? 13.338 -0.171 -21.311 1.00 97.88 195 ARG A CA 1
ATOM 1520 C C . ARG A 1 195 ? 13.685 1.223 -21.833 1.00 97.88 195 ARG A C 1
ATOM 1522 O O . ARG A 1 195 ? 14.144 1.335 -22.964 1.00 97.88 195 ARG A O 1
ATOM 1529 N N . TYR A 1 196 ? 13.474 2.265 -21.030 1.00 98.38 196 TYR A N 1
ATOM 1530 C CA . TYR A 1 196 ? 13.797 3.641 -21.407 1.00 98.38 196 TYR A CA 1
ATOM 1531 C C . TYR A 1 196 ? 15.304 3.840 -21.591 1.00 98.38 196 TYR A C 1
ATOM 1533 O O . TYR A 1 196 ? 15.723 4.469 -22.553 1.00 98.38 196 TYR A O 1
ATOM 1541 N N . HIS A 1 197 ? 16.121 3.255 -20.716 1.00 98.06 197 HIS A N 1
ATOM 1542 C CA . HIS A 1 197 ? 17.574 3.285 -20.847 1.00 98.06 197 HIS A CA 1
ATOM 1543 C C . HIS A 1 197 ? 18.045 2.601 -22.141 1.00 98.06 197 HIS A C 1
ATOM 1545 O O . HIS A 1 197 ? 18.927 3.111 -22.824 1.00 98.06 197 HIS A O 1
ATOM 1551 N N . HIS A 1 198 ? 17.452 1.459 -22.503 1.00 97.19 198 HIS A N 1
ATOM 1552 C CA . HIS A 1 198 ? 17.817 0.734 -23.722 1.00 97.19 198 HIS A CA 1
ATOM 1553 C C . HIS A 1 198 ? 17.314 1.411 -25.009 1.00 97.19 198 HIS A C 1
ATOM 1555 O O . HIS A 1 198 ? 18.019 1.428 -26.014 1.00 97.19 198 HIS A O 1
ATOM 1561 N N . CYS A 1 199 ? 16.089 1.942 -24.997 1.00 96.12 199 CYS A N 1
ATOM 1562 C CA . CYS A 1 199 ? 15.430 2.546 -26.155 1.00 96.12 199 CYS A CA 1
ATOM 1563 C C . CYS A 1 199 ? 14.627 3.784 -25.718 1.00 96.12 199 CYS A C 1
ATOM 1565 O O . CYS A 1 199 ? 13.410 3.684 -25.543 1.00 96.12 199 CYS A O 1
ATOM 1567 N N . PRO A 1 200 ? 15.258 4.956 -25.540 1.00 97.31 200 PRO A N 1
ATOM 1568 C CA . PRO A 1 200 ? 14.592 6.133 -24.970 1.00 97.31 200 PRO A CA 1
ATOM 1569 C C . PRO A 1 200 ? 13.434 6.648 -25.832 1.00 97.31 200 PRO A C 1
ATOM 1571 O O . PRO A 1 200 ? 12.416 7.101 -25.301 1.00 97.31 200 PRO A O 1
ATOM 1574 N N . ASP A 1 201 ? 13.535 6.486 -27.154 1.00 97.06 201 ASP A N 1
ATOM 1575 C CA . ASP A 1 201 ? 12.507 6.905 -28.111 1.00 97.06 201 ASP A CA 1
ATOM 1576 C C . ASP A 1 201 ? 11.168 6.182 -27.907 1.00 97.06 201 ASP A C 1
ATOM 1578 O O . ASP A 1 201 ? 10.125 6.706 -28.301 1.00 97.06 201 ASP A O 1
ATOM 1582 N N . VAL A 1 202 ? 11.152 5.034 -27.209 1.00 97.62 202 VAL A N 1
ATOM 1583 C CA . VAL A 1 202 ? 9.924 4.307 -26.836 1.00 97.62 202 VAL A CA 1
ATOM 1584 C C . VAL A 1 202 ? 8.925 5.185 -26.089 1.00 97.62 202 VAL A C 1
ATOM 1586 O O . VAL A 1 202 ? 7.720 4.955 -26.165 1.00 97.62 202 VAL A O 1
ATOM 1589 N N . LYS A 1 203 ? 9.419 6.203 -25.372 1.00 98.06 203 LYS A N 1
ATOM 1590 C CA . LYS A 1 203 ? 8.593 7.148 -24.619 1.00 98.06 203 LYS A CA 1
ATOM 1591 C C . LYS A 1 203 ? 7.666 7.952 -25.533 1.00 98.06 203 LYS A C 1
ATOM 1593 O O . LYS A 1 203 ? 6.590 8.341 -25.092 1.00 98.06 203 LYS A O 1
ATOM 1598 N N . VAL A 1 204 ? 8.084 8.205 -26.774 1.00 98.06 204 VAL A N 1
ATOM 1599 C CA . VAL A 1 204 ? 7.343 9.014 -27.753 1.00 98.06 204 VAL A CA 1
ATOM 1600 C C . VAL A 1 204 ? 6.776 8.143 -28.872 1.00 98.06 204 VAL A C 1
ATOM 1602 O O . VAL A 1 204 ? 5.611 8.287 -29.226 1.00 98.06 204 VAL A O 1
ATOM 1605 N N . LEU A 1 205 ? 7.580 7.224 -29.413 1.00 97.75 205 LEU A N 1
ATOM 1606 C CA . LEU A 1 205 ? 7.217 6.394 -30.566 1.00 97.75 205 LEU A CA 1
ATOM 1607 C C . LEU A 1 205 ? 6.414 5.140 -30.186 1.00 97.75 205 LEU A C 1
ATOM 1609 O O . LEU A 1 205 ? 5.796 4.518 -31.048 1.00 97.75 205 LEU A O 1
ATOM 1613 N N . GLY A 1 206 ? 6.411 4.765 -28.905 1.00 97.56 206 GLY A N 1
ATOM 1614 C CA . GLY A 1 206 ? 5.784 3.537 -28.429 1.00 97.56 206 GLY A CA 1
ATOM 1615 C C . GLY A 1 206 ? 6.533 2.265 -28.849 1.00 97.56 206 GLY A C 1
ATOM 1616 O O . GLY A 1 206 ? 7.587 2.298 -29.481 1.00 97.56 206 GLY A O 1
ATOM 1617 N N . LEU A 1 207 ? 5.985 1.108 -28.466 1.00 96.81 207 LEU A N 1
ATOM 1618 C CA . LEU A 1 207 ? 6.619 -0.199 -28.695 1.00 96.81 207 LEU A CA 1
ATOM 1619 C C . LEU A 1 207 ? 6.564 -0.679 -30.151 1.00 96.81 207 LEU A C 1
ATOM 1621 O O . LEU A 1 207 ? 7.364 -1.528 -30.526 1.00 96.81 207 LEU A O 1
ATOM 1625 N N . SER A 1 208 ? 5.649 -0.159 -30.973 1.00 96.50 208 SER A N 1
ATOM 1626 C CA . SER A 1 208 ? 5.532 -0.552 -32.386 1.00 96.50 208 SER A CA 1
ATOM 1627 C C . SER A 1 208 ? 6.746 -0.146 -33.224 1.00 96.50 208 SER A C 1
ATOM 1629 O O . SER A 1 208 ? 6.999 -0.756 -34.259 1.00 96.50 208 SER A O 1
ATOM 1631 N N . ALA A 1 209 ? 7.499 0.862 -32.776 1.00 95.38 209 ALA A N 1
ATOM 1632 C CA . ALA A 1 209 ? 8.729 1.320 -33.412 1.00 95.38 209 ALA A CA 1
ATOM 1633 C C . ALA A 1 209 ? 9.971 0.506 -33.003 1.00 95.38 209 ALA A C 1
ATOM 1635 O O . ALA A 1 209 ? 11.065 0.778 -33.494 1.00 95.38 209 ALA A O 1
ATOM 1636 N N . LEU A 1 210 ? 9.824 -0.473 -32.104 1.00 93.25 210 LEU A N 1
ATOM 1637 C CA . LEU A 1 210 ? 10.923 -1.281 -31.585 1.00 93.25 210 LEU A CA 1
ATOM 1638 C C . LEU A 1 210 ? 10.842 -2.736 -32.062 1.00 93.25 210 LEU A C 1
ATOM 1640 O O . LEU A 1 210 ? 9.754 -3.245 -32.344 1.00 93.25 210 LEU A O 1
ATOM 1644 N N . PRO A 1 211 ? 11.979 -3.456 -32.096 1.00 95.12 211 PRO A N 1
ATOM 1645 C CA . PRO A 1 211 ? 11.941 -4.907 -32.161 1.00 95.12 211 PRO A CA 1
ATOM 1646 C C . PRO A 1 211 ? 11.277 -5.489 -30.905 1.00 95.12 211 PRO A C 1
ATOM 1648 O O . PRO A 1 211 ? 11.102 -4.827 -29.879 1.00 95.12 211 PRO A O 1
ATOM 1651 N N . ARG A 1 212 ? 10.935 -6.777 -30.971 1.00 96.94 212 ARG A N 1
ATOM 1652 C CA . ARG A 1 212 ? 10.324 -7.491 -29.848 1.00 96.94 212 ARG A CA 1
ATOM 1653 C C . ARG A 1 212 ? 11.280 -7.544 -28.652 1.00 96.94 212 ARG A C 1
ATOM 1655 O O . ARG A 1 212 ? 12.280 -8.258 -28.690 1.00 96.94 212 ARG A O 1
ATOM 1662 N N . LEU A 1 213 ? 10.934 -6.825 -27.588 1.00 97.88 213 LEU A N 1
ATOM 1663 C CA . LEU A 1 213 ? 11.640 -6.877 -26.310 1.00 97.88 213 LEU A CA 1
ATOM 1664 C C . LEU A 1 213 ? 11.290 -8.159 -25.553 1.00 97.88 213 LEU A C 1
ATOM 1666 O O . LEU A 1 213 ? 10.156 -8.631 -25.622 1.00 97.88 213 LEU A O 1
ATOM 1670 N N . VAL A 1 214 ? 12.260 -8.692 -24.811 1.00 98.19 214 VAL A N 1
ATOM 1671 C CA . VAL A 1 214 ? 12.102 -9.878 -23.960 1.00 98.19 214 VAL A CA 1
ATOM 1672 C C . VAL A 1 214 ? 12.664 -9.613 -22.568 1.00 98.19 214 VAL A C 1
ATOM 1674 O O . VAL A 1 214 ? 13.591 -8.821 -22.404 1.00 98.19 214 VAL A O 1
ATOM 1677 N N . MET A 1 215 ? 12.096 -10.274 -21.566 1.00 98.12 215 MET A N 1
ATOM 1678 C CA . MET A 1 215 ? 12.521 -10.205 -20.169 1.00 98.12 215 MET A CA 1
ATOM 1679 C C . MET A 1 215 ? 12.745 -11.612 -19.631 1.00 98.12 215 MET A C 1
ATOM 1681 O O . MET A 1 215 ? 12.036 -12.532 -20.027 1.00 98.12 215 MET A O 1
ATOM 1685 N N . PHE A 1 216 ? 13.671 -11.768 -18.689 1.00 98.56 216 PHE A N 1
ATOM 1686 C CA . PHE A 1 216 ? 13.949 -13.045 -18.036 1.00 98.56 216 PHE A CA 1
ATOM 1687 C C . PHE A 1 216 ? 13.691 -12.939 -16.538 1.00 98.56 216 PHE A C 1
ATOM 1689 O O . PHE A 1 216 ? 13.986 -11.912 -15.925 1.00 98.56 216 PHE A O 1
ATOM 1696 N N . THR A 1 217 ? 13.131 -13.985 -15.940 1.00 98.62 217 THR A N 1
ATOM 1697 C CA . THR A 1 217 ? 12.908 -14.047 -14.491 1.00 98.62 217 THR A CA 1
ATOM 1698 C C . THR A 1 217 ? 12.827 -15.495 -14.010 1.00 98.62 217 THR A C 1
ATOM 1700 O O . THR A 1 217 ? 12.635 -16.393 -14.822 1.00 98.62 217 THR A O 1
ATOM 1703 N N . SER A 1 218 ? 12.996 -15.736 -12.709 1.00 98.38 218 SER A N 1
ATOM 1704 C CA . SER A 1 218 ? 12.933 -17.084 -12.123 1.00 98.38 218 SER A CA 1
ATOM 1705 C C . SER A 1 218 ? 11.520 -17.677 -12.191 1.00 98.38 218 SER A C 1
ATOM 1707 O O . SER A 1 218 ? 10.530 -16.945 -12.129 1.00 98.38 218 SER A O 1
ATOM 1709 N N . GLN A 1 219 ? 11.424 -19.005 -12.248 1.00 97.81 219 GLN A N 1
ATOM 1710 C CA . GLN A 1 219 ? 10.181 -19.755 -12.049 1.00 97.81 219 GLN A CA 1
ATOM 1711 C C . GLN A 1 219 ? 9.495 -19.429 -10.717 1.00 97.81 219 GLN A C 1
ATOM 1713 O O . GLN A 1 219 ? 8.270 -19.354 -10.672 1.00 97.81 219 GLN A O 1
ATOM 1718 N N . GLU A 1 220 ? 10.278 -19.126 -9.683 1.00 97.75 220 GLU A N 1
ATOM 1719 C CA . GLU A 1 220 ? 9.787 -18.774 -8.345 1.00 97.75 220 GLU A CA 1
ATOM 1720 C C . GLU A 1 220 ? 9.601 -17.257 -8.153 1.00 97.75 220 GLU A C 1
ATOM 1722 O O . GLU A 1 220 ? 9.460 -16.767 -7.030 1.00 97.75 220 GLU A O 1
ATOM 1727 N N . CYS A 1 221 ? 9.665 -16.462 -9.228 1.00 97.81 221 CYS A N 1
ATOM 1728 C CA . CYS A 1 221 ? 9.539 -15.014 -9.108 1.00 97.81 221 CYS A CA 1
ATOM 1729 C C . CYS A 1 221 ? 8.123 -14.582 -8.698 1.00 97.81 221 CYS A C 1
ATOM 1731 O O . CYS A 1 221 ? 7.117 -15.249 -8.947 1.00 97.81 221 CYS A O 1
ATOM 1733 N N . HIS A 1 222 ? 8.028 -13.382 -8.127 1.00 98.31 222 HIS A N 1
ATOM 1734 C CA . HIS A 1 222 ? 6.735 -12.778 -7.852 1.00 98.31 222 HIS A CA 1
ATOM 1735 C C . HIS A 1 222 ? 5.972 -12.503 -9.161 1.00 98.31 222 HIS A C 1
ATOM 1737 O O . HIS A 1 222 ? 6.500 -11.896 -10.097 1.00 98.31 222 HIS A O 1
ATOM 1743 N N . TYR A 1 223 ? 4.681 -12.847 -9.193 1.00 97.69 223 TYR A N 1
ATOM 1744 C CA . TYR A 1 223 ? 3.808 -12.711 -10.370 1.00 97.69 223 TYR A CA 1
ATOM 1745 C C . TYR A 1 223 ? 3.738 -11.284 -10.956 1.00 97.69 223 TYR A C 1
ATOM 1747 O O . TYR A 1 223 ? 3.257 -11.087 -12.076 1.00 97.69 223 TYR A O 1
ATOM 1755 N N . SER A 1 224 ? 4.173 -10.260 -10.209 1.00 98.56 224 SER A N 1
ATOM 1756 C CA . SER A 1 224 ? 4.181 -8.868 -10.674 1.00 98.56 224 SER A CA 1
ATOM 1757 C C . SER A 1 224 ? 5.088 -8.633 -11.876 1.00 98.56 224 SER A C 1
ATOM 1759 O O . SER A 1 224 ? 4.821 -7.701 -12.625 1.00 98.56 224 SER A O 1
ATOM 1761 N N . VAL A 1 225 ? 6.101 -9.472 -12.116 1.00 98.38 225 VAL A N 1
ATOM 1762 C CA . VAL A 1 225 ? 6.959 -9.351 -13.307 1.00 98.38 225 VAL A CA 1
ATOM 1763 C C . VAL A 1 225 ? 6.142 -9.576 -14.584 1.00 98.38 225 VAL A C 1
ATOM 1765 O O . VAL A 1 225 ? 6.167 -8.748 -15.495 1.00 98.38 225 VAL A O 1
ATOM 1768 N N . ALA A 1 226 ? 5.336 -10.641 -14.620 1.00 98.00 226 ALA A N 1
ATOM 1769 C CA . ALA A 1 226 ? 4.428 -10.906 -15.734 1.00 98.00 226 ALA A CA 1
ATOM 1770 C C . ALA A 1 226 ? 3.344 -9.820 -15.863 1.00 98.00 226 ALA A C 1
ATOM 1772 O O . ALA A 1 226 ? 3.041 -9.383 -16.975 1.00 98.00 226 ALA A O 1
ATOM 1773 N N . LYS A 1 227 ? 2.805 -9.324 -14.735 1.00 98.56 227 LYS A N 1
ATOM 1774 C CA . LYS A 1 227 ? 1.860 -8.191 -14.742 1.00 98.56 227 LYS A CA 1
ATOM 1775 C C . LYS A 1 227 ? 2.492 -6.925 -15.325 1.00 98.56 227 LYS A C 1
ATOM 1777 O O . LYS A 1 227 ? 1.852 -6.268 -16.138 1.00 98.56 227 LYS A O 1
ATOM 1782 N N . ALA A 1 228 ? 3.736 -6.608 -14.965 1.00 98.69 228 ALA A N 1
ATOM 1783 C CA . ALA A 1 228 ? 4.456 -5.456 -15.498 1.00 98.69 228 ALA A CA 1
ATOM 1784 C C . ALA A 1 228 ? 4.658 -5.582 -17.013 1.00 98.69 228 ALA A C 1
ATOM 1786 O O . ALA A 1 228 ? 4.395 -4.631 -17.743 1.00 98.69 228 ALA A O 1
ATOM 1787 N N . ALA A 1 229 ? 5.044 -6.763 -17.506 1.00 98.50 229 ALA A N 1
ATOM 1788 C CA . ALA A 1 229 ? 5.193 -7.001 -18.941 1.00 98.50 229 ALA A CA 1
ATOM 1789 C C . ALA A 1 229 ? 3.871 -6.821 -19.707 1.00 98.50 229 ALA A C 1
ATOM 1791 O O . ALA A 1 229 ? 3.853 -6.178 -20.757 1.00 98.50 229 ALA A O 1
ATOM 1792 N N . ALA A 1 230 ? 2.761 -7.347 -19.180 1.00 98.62 230 ALA A N 1
ATOM 1793 C CA . ALA A 1 230 ? 1.435 -7.144 -19.763 1.00 98.62 230 ALA A CA 1
ATOM 1794 C C . ALA A 1 230 ? 1.047 -5.657 -19.775 1.00 98.62 230 ALA A C 1
ATOM 1796 O O . ALA A 1 230 ? 0.681 -5.120 -20.818 1.00 98.62 230 ALA A O 1
ATOM 1797 N N . PHE A 1 231 ? 1.177 -4.990 -18.627 1.00 98.69 231 PHE A N 1
ATOM 1798 C CA . PHE A 1 231 ? 0.751 -3.607 -18.433 1.00 98.69 231 PHE A CA 1
ATOM 1799 C C . PHE A 1 231 ? 1.561 -2.614 -19.272 1.00 98.69 231 PHE A C 1
ATOM 1801 O O . PHE A 1 231 ? 1.009 -1.683 -19.848 1.00 98.69 231 PHE A O 1
ATOM 1808 N N . LEU A 1 232 ? 2.872 -2.831 -19.393 1.00 98.38 232 LEU A N 1
ATOM 1809 C CA . LEU A 1 232 ? 3.762 -1.967 -20.166 1.00 98.38 232 LEU A CA 1
ATOM 1810 C C . LEU A 1 232 ? 3.715 -2.248 -21.677 1.00 98.38 232 LEU A C 1
ATOM 1812 O O . LEU A 1 232 ? 4.456 -1.607 -22.421 1.00 98.38 232 LEU A O 1
ATOM 1816 N N . GLY A 1 233 ? 2.880 -3.185 -22.139 1.00 98.06 233 GLY A N 1
ATOM 1817 C CA . GLY A 1 233 ? 2.708 -3.523 -23.556 1.00 98.06 233 GLY A CA 1
ATOM 1818 C C . GLY A 1 233 ? 3.773 -4.461 -24.134 1.00 98.06 233 GLY A C 1
ATOM 1819 O O . GLY A 1 233 ? 3.777 -4.702 -25.337 1.00 98.06 233 GLY A O 1
ATOM 1820 N N . ILE A 1 234 ? 4.667 -5.008 -23.303 1.00 98.25 234 ILE A N 1
ATOM 1821 C CA . ILE A 1 234 ? 5.690 -5.984 -23.721 1.00 98.25 234 ILE A CA 1
ATOM 1822 C C . ILE A 1 234 ? 5.038 -7.345 -24.017 1.00 98.25 234 ILE A C 1
ATOM 1824 O O . ILE A 1 234 ? 5.436 -8.040 -24.948 1.00 98.25 234 ILE A O 1
ATOM 1828 N N . GLY A 1 235 ? 4.003 -7.709 -23.255 1.00 98.25 235 GLY A N 1
ATOM 1829 C CA . GLY A 1 235 ? 3.265 -8.965 -23.391 1.00 98.25 235 GLY A CA 1
ATOM 1830 C C . GLY A 1 235 ? 3.897 -10.127 -22.617 1.00 98.25 235 GLY A C 1
ATOM 1831 O O . GLY A 1 235 ? 5.114 -10.294 -22.579 1.00 98.25 235 GLY A O 1
ATOM 1832 N N . THR A 1 236 ? 3.059 -10.963 -21.999 1.00 98.44 236 THR A N 1
ATOM 1833 C CA . THR A 1 236 ? 3.499 -12.060 -21.114 1.00 98.44 236 THR A CA 1
ATOM 1834 C C . THR A 1 236 ? 4.251 -13.171 -21.842 1.00 98.44 236 THR A C 1
ATOM 1836 O O . THR A 1 236 ? 5.150 -13.762 -21.259 1.00 98.44 236 THR A O 1
ATOM 1839 N N . ASN A 1 237 ? 3.971 -13.402 -23.130 1.00 98.50 237 ASN A N 1
ATOM 1840 C CA . ASN A 1 237 ? 4.720 -14.357 -23.962 1.00 98.50 237 ASN A CA 1
ATOM 1841 C C . ASN A 1 237 ? 6.193 -13.960 -24.168 1.00 98.50 237 ASN A C 1
ATOM 1843 O O . ASN A 1 237 ? 6.985 -14.762 -24.653 1.00 98.50 237 ASN A O 1
ATOM 1847 N N . ASN A 1 238 ? 6.558 -12.723 -23.821 1.00 98.44 238 ASN A N 1
ATOM 1848 C CA . ASN A 1 238 ? 7.926 -12.225 -23.881 1.00 98.44 238 ASN A CA 1
ATOM 1849 C C . ASN A 1 238 ? 8.618 -12.223 -22.507 1.00 98.44 238 ASN A C 1
ATOM 1851 O O . ASN A 1 238 ? 9.718 -11.685 -22.382 1.00 98.44 238 ASN A O 1
ATOM 1855 N N . VAL A 1 239 ? 8.003 -12.838 -21.489 1.00 98.62 239 VAL A N 1
ATOM 1856 C CA . VAL A 1 239 ? 8.623 -13.111 -20.187 1.00 98.62 239 VAL A CA 1
ATOM 1857 C C . VAL A 1 239 ? 9.096 -14.561 -20.169 1.00 98.62 239 VAL A C 1
ATOM 1859 O O . VAL A 1 239 ? 8.310 -15.493 -20.028 1.00 98.62 239 VAL A O 1
ATOM 1862 N N . TYR A 1 240 ? 10.398 -14.742 -20.341 1.00 98.50 240 TYR A N 1
ATOM 1863 C CA . TYR A 1 240 ? 11.055 -16.037 -20.408 1.00 98.50 240 TYR A CA 1
ATOM 1864 C C . TYR A 1 240 ? 11.390 -16.482 -18.986 1.00 98.50 240 TYR A C 1
ATOM 1866 O O . TYR A 1 240 ? 12.225 -15.886 -18.302 1.00 98.50 240 TYR A O 1
ATOM 1874 N N . VAL A 1 241 ? 10.697 -17.523 -18.536 1.00 98.25 241 VAL A N 1
ATOM 1875 C CA . VAL A 1 241 ? 10.857 -18.079 -17.194 1.00 98.25 241 VAL A CA 1
ATOM 1876 C C . VAL A 1 241 ? 12.062 -19.020 -17.166 1.00 98.25 241 VAL A C 1
ATOM 1878 O O . VAL A 1 241 ? 12.143 -19.958 -17.957 1.00 98.25 241 VAL A O 1
ATOM 1881 N N . ILE A 1 242 ? 12.997 -18.757 -16.256 1.00 98.38 242 ILE A N 1
ATOM 1882 C CA . ILE A 1 242 ? 14.202 -19.556 -16.029 1.00 98.38 242 ILE A CA 1
ATOM 1883 C C . ILE A 1 242 ? 13.909 -20.606 -14.943 1.00 98.38 242 ILE A C 1
ATOM 1885 O O . ILE A 1 242 ? 13.463 -20.211 -13.862 1.00 98.38 242 ILE A O 1
ATOM 1889 N N . PRO A 1 243 ? 14.149 -21.910 -15.193 1.00 97.94 243 PRO A N 1
ATOM 1890 C CA . PRO A 1 243 ? 13.929 -22.962 -14.198 1.00 97.94 243 PRO A CA 1
ATOM 1891 C C . PRO A 1 243 ? 14.741 -22.753 -12.911 1.00 97.94 243 PRO A C 1
ATOM 1893 O O . PRO A 1 243 ? 15.907 -22.358 -12.975 1.00 97.94 243 PRO A O 1
ATOM 1896 N N . SER A 1 244 ? 14.126 -23.046 -11.765 1.00 97.56 244 SER A N 1
ATOM 1897 C CA . SER A 1 244 ? 14.771 -23.131 -10.448 1.00 97.56 244 SER A CA 1
ATOM 1898 C C . SER A 1 244 ? 15.411 -24.508 -10.227 1.00 97.56 244 SER A C 1
ATOM 1900 O O . SER A 1 244 ? 15.094 -25.484 -10.914 1.00 97.56 244 SER A O 1
ATOM 1902 N N . ASP A 1 245 ? 16.352 -24.584 -9.285 1.00 95.25 245 ASP A N 1
ATOM 1903 C CA . ASP A 1 245 ? 16.818 -25.862 -8.750 1.00 95.25 245 ASP A CA 1
ATOM 1904 C C . ASP A 1 245 ? 15.732 -26.529 -7.881 1.00 95.25 245 ASP A C 1
ATOM 1906 O O . ASP A 1 245 ? 14.622 -26.017 -7.726 1.00 95.25 245 ASP A O 1
ATOM 1910 N N . LYS A 1 246 ? 16.022 -27.746 -7.411 1.00 76.12 246 LYS A N 1
ATOM 1911 C CA . LYS A 1 246 ? 15.117 -28.537 -6.567 1.00 76.12 246 LYS A CA 1
ATOM 1912 C C . LYS A 1 246 ? 15.407 -28.340 -5.091 1.00 76.12 246 LYS A C 1
ATOM 1914 O O . LYS A 1 246 ? 16.611 -28.312 -4.755 1.00 76.12 246 LYS A O 1
#

Organism: Salvelinus namaycush (NCBI:txid8040)

Sequence (246 aa):
MAQTNERQINDTSSKASASLAEPKGKRPPVLVDGVTLNGPTLDIREAESFLRDAMPIIMEEAVWKATDIKEKVCEWRSPEQLKDLLDLELREGGETHPQILQRCRDAIRYSVKTGHPLFFNQLYAGMDPYSLVGRFITEAINPSLYTYEVAPVFLLTEEAVLKKMIEIIGWQEGGDGIFSPGGSVSNMYAVNVARYHHCPDVKVLGLSALPRLVMFTSQECHYSVAKAAAFLGIGTNNVYVIPSDK

Foldseek 3Di:
DDDDDDDDDDDDDDDDPPDDDDDPDDDPFDDDPNDRPPDPPDDPVVVVVLCVLQVVLCCVLQNPLLADQVHDQADDDDPVVLCVVLVPDDDPDDDDSVVVSVNSNSVSRHDGSQQYPPPPPDPDGHDDVVVVVVVVVCVVLVFDDDDCVGCVPVVVVQVVVQQVVQVVVPDPVTDDDDDDPDVLVVLLVVVVVVVCVVPVCCVPPNCVPDDQAAAEDEPPDDCSNLVSCVVSVSHNVRYHYDYDDD

Secondary structure (DSSP, 8-state):
-----------------------S-PPPP-EETTEETTS-SS-HHHHHHHHHHHHHHIIIIIIIHHH-TTS-S-----HHHHHHHHT----SS---HHHHHHHHHHHHHHS--TTSTT--SSS-----HHHHHHHHHHHHH---TT-TTT-HHHHHHHHHHHHHHHHHHT-TT-------SSHHHHHHHHHHHHHHHH-TTHHHH-GGGS----EEEETTS-THHHHHHHHTTS-GGGEEEEPP--

Radius of gyration: 28.53 Å; chains: 1; bounding box: 71×72×76 Å

InterPro domains:
  IPR002129 Pyridoxal phosphate-dependent decarboxylase, major domain [PF00282] (79-245)
  IPR015421 Pyridoxal phosphate-dependent transferase, major domain [G3DSA:3.40.640.10] (143-246)
  IPR015424 Pyridoxal phosphate-dependent transferase [SSF53383] (64-245)

pLDDT: mean 88.66, std 20.09, range [28.48, 98.81]